Protein AF-A0A7V6A4P0-F1 (afdb_monomer_lite)

Foldseek 3Di:
DPVVVVVVVDPDPDPVPDPPDPDPVVVVLVVPPPVVNCCVVVPDPCQVPAACQLALAEEEEQEAFAQQLQLQVVSLSNHYAYEYEAAPQCGHVQQQPDDPHPHDDPPVDDDGDSDGGHPSCCVSHPNYHYDYADLQDPVRVVVVLVSLLSHQEYEDEDQPCPCVVSLNDPVSSCVSPQNYAYEYEAAAWDDPPPPTHDALQRLCVVLCVQVPDWDDVVVVIGRHRDDDSVLSNQNSVVVNVVVVVQVVVCVVPVGGDYHYYHSNVSSNVD

Organism: NCBI:txid60893

Radius of gyration: 22.43 Å; chains: 1; bounding box: 72×54×61 Å

pLDDT: mean 86.49, std 12.76, range [49.72, 98.75]

InterPro domains:
  IPR003673 CoA-transferase family III [PF02515] (54-268)
  IPR023606 CoA-transferase family III domain 1 superfamily [G3DSA:3.40.50.10540] (49-270)
  IPR023606 CoA-transferase family III domain 1 superfamily [SSF89796] (51-268)
  IPR050483 CoA-transferase III domain-containing protein [PTHR48207] (50-267)

Structure (mmCIF, N/CA/C/O backbone):
data_AF-A0A7V6A4P0-F1
#
_entry.id   AF-A0A7V6A4P0-F1
#
loop_
_atom_site.group_PDB
_atom_site.id
_atom_site.type_symbol
_atom_site.label_atom_id
_atom_site.label_alt_id
_atom_site.label_comp_id
_atom_site.label_asym_id
_atom_site.label_entity_id
_atom_site.label_seq_id
_atom_site.pdbx_PDB_ins_code
_atom_site.Cartn_x
_atom_site.Cartn_y
_atom_site.Cartn_z
_atom_site.occupancy
_atom_site.B_iso_or_equiv
_atom_site.auth_seq_id
_atom_site.auth_comp_id
_atom_site.auth_asym_id
_atom_site.auth_atom_id
_atom_site.pdbx_PDB_model_num
ATOM 1 N N . MET A 1 1 ? -45.163 19.958 -5.789 1.00 61.81 1 MET A N 1
ATOM 2 C CA . MET A 1 1 ? -44.298 18.894 -5.239 1.00 61.81 1 MET A CA 1
ATOM 3 C C . MET A 1 1 ? -44.069 19.262 -3.784 1.00 61.81 1 MET A C 1
ATOM 5 O O . MET A 1 1 ? -43.617 20.371 -3.540 1.00 61.81 1 MET A O 1
ATOM 9 N N . ASP A 1 2 ? -44.537 18.439 -2.848 1.00 81.19 2 ASP A N 1
ATOM 10 C CA . ASP A 1 2 ? -44.520 18.746 -1.411 1.00 81.19 2 ASP A CA 1
ATOM 11 C C . ASP A 1 2 ? -43.173 18.298 -0.821 1.00 81.19 2 ASP A C 1
ATOM 13 O O . ASP A 1 2 ? -43.009 17.162 -0.374 1.00 81.19 2 ASP A O 1
ATOM 17 N N . TRP A 1 3 ? -42.173 19.173 -0.954 1.00 70.69 3 TRP A N 1
ATOM 18 C CA . TRP A 1 3 ? -40.772 18.893 -0.630 1.00 70.69 3 TRP A CA 1
ATOM 19 C C . TRP A 1 3 ? -40.564 18.486 0.838 1.00 70.69 3 TRP A C 1
ATOM 21 O O . TRP A 1 3 ? -39.703 17.657 1.122 1.00 70.69 3 TRP A O 1
ATOM 31 N N . GLU A 1 4 ? -41.391 18.977 1.765 1.00 74.75 4 GLU A N 1
ATOM 32 C CA . GLU A 1 4 ? -41.325 18.612 3.189 1.00 74.75 4 GLU A CA 1
ATOM 33 C C . GLU A 1 4 ? -41.737 17.157 3.450 1.00 74.75 4 GLU A C 1
ATOM 35 O O . GLU A 1 4 ? -41.175 16.487 4.322 1.00 74.75 4 GLU A O 1
ATOM 40 N N . LYS A 1 5 ? -42.698 16.634 2.679 1.00 74.19 5 LYS A N 1
ATOM 41 C CA . LYS A 1 5 ? -43.104 15.222 2.756 1.00 74.19 5 LYS A CA 1
ATOM 42 C C . LYS A 1 5 ? -42.043 14.278 2.207 1.00 74.19 5 LYS A C 1
ATOM 44 O O . LYS A 1 5 ? -41.914 13.170 2.722 1.00 74.19 5 LYS A O 1
ATOM 49 N N . GLU A 1 6 ? -41.305 14.696 1.182 1.00 74.44 6 GLU A N 1
ATOM 50 C CA . GLU A 1 6 ? -40.197 13.910 0.630 1.00 74.44 6 GLU A CA 1
ATOM 51 C C . GLU A 1 6 ? -38.963 13.949 1.545 1.00 74.44 6 GLU A C 1
ATOM 53 O O . GLU A 1 6 ? -38.351 12.909 1.774 1.00 74.44 6 GLU A O 1
ATOM 58 N N . LEU A 1 7 ? -38.665 15.090 2.183 1.00 69.94 7 LEU A N 1
ATOM 59 C CA . LEU A 1 7 ? -37.586 15.211 3.177 1.00 69.94 7 LEU A CA 1
ATOM 60 C C . LEU A 1 7 ? -37.772 14.277 4.381 1.00 69.94 7 LEU A C 1
ATOM 62 O O . LEU A 1 7 ? -36.811 13.662 4.829 1.00 69.94 7 LEU A O 1
ATOM 66 N N . LYS A 1 8 ? -39.008 14.096 4.865 1.00 67.88 8 LYS A N 1
ATOM 67 C CA . LYS A 1 8 ? -39.314 13.163 5.971 1.00 67.88 8 LYS A CA 1
ATOM 68 C C . LYS A 1 8 ? -39.106 11.685 5.622 1.00 67.88 8 LYS A C 1
ATOM 70 O O . LYS A 1 8 ? -39.044 10.857 6.526 1.00 67.88 8 LYS A O 1
ATOM 75 N N . LYS A 1 9 ? -39.035 11.342 4.331 1.00 73.50 9 LYS A N 1
ATOM 76 C CA . LYS A 1 9 ? -38.732 9.981 3.854 1.00 73.50 9 LYS A CA 1
ATOM 77 C C . LYS A 1 9 ? -37.237 9.762 3.629 1.00 73.50 9 LYS A C 1
ATOM 79 O O . LYS A 1 9 ? -36.803 8.616 3.526 1.00 73.50 9 LYS A O 1
ATOM 84 N N . MET A 1 10 ? -36.457 10.836 3.509 1.00 71.50 10 MET A N 1
ATOM 85 C CA . MET A 1 10 ? -35.008 10.738 3.394 1.00 71.50 10 MET A CA 1
ATOM 86 C C . MET A 1 10 ? -34.429 10.332 4.748 1.00 71.50 10 MET A C 1
ATOM 88 O O . MET A 1 10 ? -34.900 10.777 5.793 1.00 71.50 10 MET A O 1
ATOM 92 N N . LYS A 1 11 ? -33.394 9.485 4.740 1.00 62.44 11 LYS A N 1
ATOM 93 C CA . LYS A 1 11 ? -32.579 9.256 5.938 1.00 62.44 11 LYS A CA 1
ATOM 94 C C . LYS A 1 11 ? -31.913 10.579 6.304 1.00 62.44 11 LYS A C 1
ATOM 96 O O . LYS A 1 11 ? -30.891 10.937 5.725 1.00 62.44 11 LYS A O 1
ATOM 101 N N . VAL A 1 12 ? -32.520 11.311 7.229 1.00 65.56 12 VAL A N 1
ATOM 102 C CA . VAL A 1 12 ? -31.880 12.448 7.881 1.00 65.56 12 VAL A CA 1
ATOM 103 C C . VAL A 1 12 ? -30.797 11.867 8.780 1.00 65.56 12 VAL A C 1
ATOM 105 O O . VAL A 1 12 ? -31.045 10.898 9.496 1.00 65.56 12 VAL A O 1
ATOM 108 N N . CYS A 1 13 ? -29.580 12.396 8.680 1.00 54.97 13 CYS A N 1
ATOM 109 C CA . CYS A 1 13 ? -28.512 11.988 9.576 1.00 54.97 13 CYS A CA 1
ATOM 110 C C . CYS A 1 13 ? -28.885 12.450 10.985 1.00 54.97 13 CYS A C 1
ATOM 112 O O . CYS A 1 13 ? -28.938 13.656 11.228 1.00 54.97 13 CYS A O 1
ATOM 114 N N . ASP A 1 14 ? -29.188 11.513 11.878 1.00 61.19 14 ASP A N 1
ATOM 115 C CA . ASP A 1 14 ? -29.445 11.851 13.269 1.00 61.19 14 ASP A CA 1
ATOM 116 C C . ASP A 1 14 ? -28.115 12.238 13.925 1.00 61.19 14 ASP A C 1
ATOM 118 O O . ASP A 1 14 ? -27.220 11.406 14.090 1.00 61.19 14 ASP A O 1
ATOM 122 N N . PHE A 1 15 ? -27.958 13.529 14.220 1.00 56.47 15 PHE A N 1
ATOM 123 C CA . PHE A 1 15 ? -26.744 14.072 14.822 1.00 56.47 15 PHE A CA 1
ATOM 124 C C . PHE A 1 15 ? -26.459 13.456 16.195 1.00 56.47 15 PHE A C 1
ATOM 126 O O . PHE A 1 15 ? -25.287 13.305 16.538 1.00 56.47 15 PHE A O 1
ATOM 133 N N . ASP A 1 16 ? -27.494 13.048 16.935 1.00 58.88 16 ASP A N 1
ATOM 134 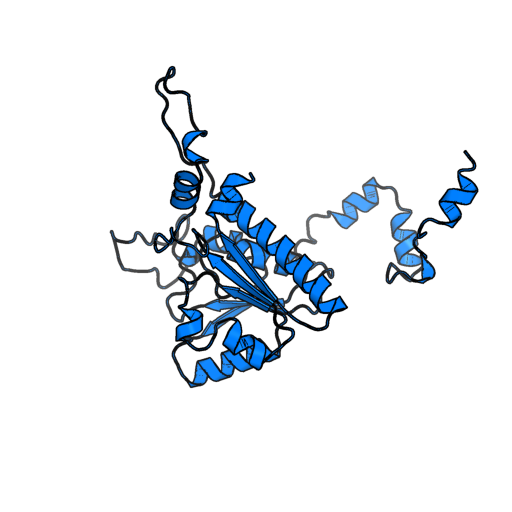C CA . ASP A 1 16 ? -27.352 12.464 18.271 1.00 58.88 16 ASP A CA 1
ATOM 135 C C . ASP A 1 16 ? -26.902 10.990 18.214 1.00 58.88 16 ASP A C 1
ATOM 137 O O . ASP A 1 16 ? -26.313 10.470 19.166 1.00 58.88 16 ASP A O 1
ATOM 141 N N . GLU A 1 17 ? -27.121 10.316 17.078 1.00 61.66 17 GLU A N 1
ATOM 142 C CA . GLU A 1 17 ? -26.665 8.940 16.831 1.00 61.66 17 GLU A CA 1
ATOM 143 C C . GLU A 1 17 ? -25.257 8.870 16.218 1.00 61.66 17 GLU A C 1
ATOM 145 O O . GLU A 1 17 ? -24.637 7.799 16.187 1.00 61.66 17 GLU A O 1
ATOM 150 N N . LEU A 1 18 ? -24.720 9.993 15.727 1.00 59.28 18 LEU A N 1
ATOM 151 C CA . LEU A 1 18 ? -23.381 10.031 15.154 1.00 59.28 18 LEU A CA 1
ATOM 152 C C . LEU A 1 18 ? -22.303 9.963 16.251 1.00 59.28 18 LEU A C 1
ATOM 154 O O . LEU A 1 18 ? -22.384 10.645 17.270 1.00 59.28 18 LEU A O 1
ATOM 158 N N . PRO A 1 19 ? -21.201 9.225 16.029 1.00 58.44 19 PRO A N 1
ATOM 159 C CA . PRO A 1 19 ? -20.045 9.240 16.926 1.00 58.44 19 PRO A CA 1
ATOM 160 C C . PRO A 1 19 ? -19.233 10.551 16.854 1.00 58.44 19 PRO A C 1
ATOM 162 O O . PRO A 1 19 ? -18.124 10.586 17.381 1.00 58.44 19 PRO A O 1
ATOM 165 N N . GLY A 1 20 ? -19.754 11.589 16.185 1.00 61.41 20 GLY A N 1
ATOM 166 C CA . GLY A 1 20 ? -19.110 12.888 15.983 1.00 61.41 20 GLY A CA 1
ATOM 167 C C . GLY A 1 20 ? -18.925 13.683 17.279 1.00 61.41 20 GLY A C 1
ATOM 168 O O . GLY A 1 20 ? -19.359 13.217 18.332 1.00 61.41 20 GLY A O 1
ATOM 169 N N . PRO A 1 21 ? -18.259 14.852 17.209 1.00 54.22 21 PRO A N 1
ATOM 170 C CA . PRO A 1 21 ? -17.785 15.588 18.376 1.00 54.22 21 PRO A CA 1
ATOM 171 C C . PRO A 1 21 ? -18.881 15.741 19.432 1.00 54.22 21 PRO A C 1
ATOM 173 O O . PRO A 1 21 ? -19.949 16.298 19.171 1.00 54.22 21 PRO A O 1
ATOM 176 N N . LYS A 1 22 ? -18.630 15.157 20.608 1.00 55.94 22 LYS A N 1
ATOM 177 C CA . LYS A 1 22 ? -19.626 14.985 21.679 1.00 55.94 22 LYS A CA 1
ATOM 178 C C . LYS A 1 22 ? -19.548 16.086 22.726 1.00 55.94 22 LYS A C 1
ATOM 180 O O . LYS A 1 22 ? -20.368 16.092 23.647 1.00 55.94 22 LYS A O 1
ATOM 185 N N . SER A 1 23 ? -18.579 16.998 22.622 1.00 57.78 23 SER A N 1
ATOM 186 C CA . SER A 1 23 ? -18.453 18.111 23.559 1.00 57.78 23 SER A CA 1
ATOM 187 C C . SER A 1 23 ? -18.889 19.440 22.944 1.00 57.78 23 SER A C 1
ATOM 189 O O . SER A 1 23 ? -18.726 19.714 21.754 1.00 57.78 23 SER A O 1
ATOM 191 N N . LYS A 1 24 ? -19.450 20.308 23.794 1.00 55.66 24 LYS A N 1
ATOM 192 C CA . LYS A 1 24 ? -19.721 21.703 23.429 1.00 55.66 24 LYS A CA 1
ATOM 193 C C . LYS A 1 24 ? -18.437 22.439 23.043 1.00 55.66 24 LYS A C 1
ATOM 195 O O . LYS A 1 24 ? -18.528 23.338 22.218 1.00 55.66 24 LYS A O 1
ATOM 200 N N . GLU A 1 25 ? -17.277 22.065 23.593 1.00 58.88 25 GLU A N 1
ATOM 201 C CA . GLU A 1 25 ? -15.995 22.673 23.219 1.00 58.88 25 GLU A CA 1
ATOM 202 C C . GLU A 1 25 ? -15.600 22.365 21.767 1.00 58.88 25 GLU A C 1
ATOM 204 O O . GLU A 1 25 ? -15.208 23.280 21.050 1.00 58.88 25 GLU A O 1
ATOM 209 N N . GLU A 1 26 ? -15.763 21.125 21.291 1.00 61.00 26 GLU A N 1
ATOM 210 C CA . GLU A 1 26 ? -15.447 20.755 19.898 1.00 61.00 26 GLU A CA 1
ATOM 211 C C . GLU A 1 26 ? -16.349 21.487 18.887 1.00 61.00 26 GLU A C 1
ATOM 213 O O . GLU A 1 26 ? -15.914 21.857 17.797 1.00 61.00 26 GLU A O 1
ATOM 218 N N . LEU A 1 27 ? -17.606 21.743 19.264 1.00 66.31 27 LEU A N 1
ATOM 219 C CA . LEU A 1 27 ? -18.546 22.531 18.463 1.00 66.31 27 LEU A CA 1
ATOM 220 C C . LEU A 1 27 ? -18.280 24.043 18.546 1.00 66.31 27 LEU A C 1
ATOM 222 O O . LEU A 1 27 ? -18.569 24.757 17.590 1.00 66.31 27 LEU A O 1
ATOM 226 N N . GLU A 1 28 ? -17.751 24.542 19.667 1.00 64.44 28 GLU A N 1
ATOM 227 C CA . GLU A 1 28 ? -17.307 25.936 19.836 1.00 64.44 28 GLU A CA 1
ATOM 228 C C . GLU A 1 28 ? -16.040 26.229 19.026 1.00 64.44 28 GLU A C 1
ATOM 230 O O . GLU A 1 28 ? -15.942 27.298 18.428 1.00 64.44 28 GLU A O 1
ATOM 235 N N . GLU A 1 29 ? -15.110 25.274 18.906 1.00 60.53 29 GLU A N 1
ATOM 236 C CA . GLU A 1 29 ? -13.955 25.426 18.011 1.00 60.53 29 GLU A CA 1
ATOM 237 C C . GLU A 1 29 ? -14.383 25.616 16.548 1.00 60.53 29 GLU A C 1
ATOM 239 O O . GLU A 1 29 ? -13.751 26.375 15.821 1.00 60.53 29 GLU A O 1
ATOM 244 N N . MET A 1 30 ? -15.503 25.030 16.115 1.00 64.88 30 MET A N 1
ATOM 245 C CA . MET A 1 30 ? -16.048 25.274 14.772 1.00 64.88 30 MET A CA 1
ATOM 246 C C . MET A 1 30 ? -16.746 26.636 14.609 1.00 64.88 30 MET A C 1
ATOM 248 O O . MET A 1 30 ? -17.142 26.983 13.496 1.00 64.88 30 MET A O 1
ATOM 252 N N . LYS A 1 31 ? -16.911 27.419 15.686 1.00 73.56 31 LYS A N 1
ATOM 253 C CA . LYS A 1 31 ? -17.482 28.779 15.637 1.00 73.56 31 LYS A CA 1
ATOM 254 C C . LYS A 1 31 ? -16.433 29.871 15.440 1.00 73.56 31 LYS A C 1
ATOM 256 O O . LYS A 1 31 ? -16.814 31.027 15.244 1.00 73.56 31 LYS A O 1
ATOM 261 N N . MET A 1 32 ? -15.141 29.542 15.510 1.00 81.69 32 MET A N 1
ATOM 262 C CA . MET A 1 32 ? -14.083 30.508 15.213 1.00 81.69 32 MET A CA 1
ATOM 263 C C . MET A 1 32 ? -14.128 30.927 13.732 1.00 81.69 32 MET A C 1
ATOM 265 O O . MET A 1 32 ? -14.625 30.164 12.898 1.00 81.69 32 MET A O 1
ATOM 269 N N . PRO A 1 33 ? -13.615 32.120 13.371 1.00 91.12 33 PRO A N 1
ATOM 270 C CA . PRO A 1 33 ? -13.501 32.519 11.973 1.00 91.12 33 PRO A CA 1
ATOM 271 C C . PRO A 1 33 ? -12.780 31.446 11.149 1.00 91.12 33 PRO A C 1
ATOM 273 O O . PRO A 1 33 ? -11.786 30.873 11.599 1.00 91.12 33 PRO A O 1
ATOM 276 N N . PHE A 1 34 ? -13.268 31.173 9.938 1.00 87.38 34 PHE A N 1
ATOM 277 C CA . PHE A 1 34 ? -12.757 30.087 9.093 1.00 87.38 34 PHE A CA 1
ATOM 278 C C . PHE A 1 34 ? -11.245 30.193 8.847 1.00 87.38 34 PHE A C 1
ATOM 280 O O . PHE A 1 34 ? -10.538 29.187 8.810 1.00 87.38 34 PHE A O 1
ATOM 287 N N . GLU A 1 35 ? -10.727 31.414 8.736 1.00 90.56 35 GLU A N 1
ATOM 288 C CA . GLU A 1 35 ? -9.305 31.687 8.564 1.00 90.56 35 GLU A CA 1
ATOM 289 C C . GLU A 1 35 ? -8.480 31.309 9.801 1.00 90.56 35 GLU A C 1
ATOM 291 O O . GLU A 1 35 ? -7.351 30.839 9.666 1.00 90.56 35 GLU A O 1
ATOM 296 N N . GLU A 1 36 ? -9.024 31.506 11.003 1.00 88.81 36 GLU A N 1
ATOM 297 C CA . GLU A 1 36 ? -8.381 31.116 12.262 1.00 88.81 36 GLU A CA 1
ATOM 298 C C . GLU A 1 36 ? -8.396 29.595 12.429 1.00 88.81 36 GLU A C 1
ATOM 300 O O . GLU A 1 36 ? -7.362 29.002 12.744 1.00 88.81 36 GLU A O 1
ATOM 305 N N . TYR A 1 37 ? -9.520 28.957 12.082 1.00 85.06 37 TYR A N 1
ATOM 306 C CA . TYR A 1 37 ? -9.622 27.501 12.014 1.00 85.06 37 TYR A CA 1
ATOM 307 C C . TYR A 1 37 ? -8.577 26.917 11.063 1.00 85.06 37 TYR A C 1
ATOM 309 O O . TYR A 1 37 ? -7.833 26.022 11.452 1.00 85.06 37 TYR A O 1
ATOM 317 N N . CYS A 1 38 ? -8.463 27.450 9.842 1.00 87.44 38 CYS A N 1
ATOM 318 C CA . CYS A 1 38 ? -7.486 26.969 8.866 1.00 87.44 38 CYS A CA 1
ATOM 319 C C . CYS A 1 38 ? -6.049 27.135 9.366 1.00 87.44 38 CYS A C 1
ATOM 321 O O . CYS A 1 38 ? -5.245 26.223 9.200 1.00 87.44 38 CYS A O 1
ATOM 323 N N . LYS A 1 39 ? -5.719 28.265 10.003 1.00 87.56 39 LYS A N 1
ATOM 324 C CA . LYS A 1 39 ? -4.382 28.471 10.576 1.00 87.56 39 LYS A CA 1
ATOM 325 C C . LYS A 1 39 ? -4.059 27.453 11.660 1.00 87.56 39 LYS A C 1
ATOM 327 O O . LYS A 1 39 ? -2.941 26.973 11.685 1.00 87.56 39 LYS A O 1
ATOM 332 N N . LYS A 1 40 ? -5.021 27.115 12.524 1.00 84.38 40 LYS A N 1
ATOM 333 C CA . LYS A 1 40 ? -4.837 26.115 13.587 1.00 84.38 40 LYS A CA 1
ATOM 334 C C . LYS A 1 40 ? -4.782 24.688 13.026 1.00 84.38 40 LYS A C 1
ATOM 336 O O . LYS A 1 40 ? -3.926 23.903 13.421 1.00 84.38 40 LYS A O 1
ATOM 341 N N . ALA A 1 41 ? -5.695 24.349 12.116 1.00 82.19 41 ALA A N 1
ATOM 342 C CA . ALA A 1 41 ? -5.845 23.006 11.557 1.00 82.19 41 ALA A CA 1
ATOM 343 C C . ALA A 1 41 ? -4.715 22.629 10.586 1.00 82.19 41 ALA A C 1
ATOM 345 O O . ALA A 1 41 ? -4.324 21.467 10.533 1.00 82.19 41 ALA A O 1
ATOM 346 N N . PHE A 1 42 ? -4.185 23.602 9.840 1.00 85.19 42 PHE A N 1
ATOM 347 C CA . PHE A 1 42 ? -3.102 23.422 8.868 1.00 85.19 42 PHE A CA 1
ATOM 348 C C . PHE A 1 42 ? -1.798 24.098 9.318 1.00 85.19 42 PHE A C 1
ATOM 350 O O . PHE A 1 42 ? -0.986 24.483 8.476 1.00 85.19 42 PHE A O 1
ATOM 357 N N . ASP A 1 43 ? -1.620 24.286 10.631 1.00 86.44 43 ASP A N 1
ATOM 358 C CA . ASP A 1 43 ? -0.428 24.930 11.180 1.00 86.44 43 ASP A CA 1
ATOM 359 C C . ASP A 1 43 ? 0.838 24.125 10.865 1.00 86.44 43 ASP A C 1
ATOM 361 O O . ASP A 1 43 ? 0.872 22.897 11.005 1.00 86.44 43 ASP A O 1
ATOM 365 N N . VAL A 1 44 ? 1.893 24.841 10.484 1.00 82.31 44 VAL A N 1
ATOM 366 C CA . VAL A 1 44 ? 3.217 24.265 10.241 1.00 82.31 44 VAL A CA 1
ATOM 367 C C . VAL A 1 44 ? 3.864 24.033 11.609 1.00 82.31 44 VAL A C 1
ATOM 369 O O . VAL A 1 44 ? 4.049 24.972 12.378 1.00 82.31 44 VAL A O 1
ATOM 372 N N . GLY A 1 45 ? 4.191 22.787 11.936 1.00 79.50 45 GLY A N 1
ATOM 373 C CA . GLY A 1 45 ? 4.616 22.337 13.269 1.00 79.50 45 GLY A CA 1
ATOM 374 C C . GLY A 1 45 ? 3.777 21.181 13.833 1.00 79.50 45 GLY A C 1
ATOM 375 O O . GLY A 1 45 ? 4.214 20.502 14.766 1.00 79.50 45 GLY A O 1
ATOM 376 N N . ASN A 1 46 ? 2.597 20.923 13.256 1.00 79.44 46 ASN A N 1
ATOM 377 C CA . ASN A 1 46 ? 1.722 19.805 13.627 1.00 79.44 46 ASN A CA 1
ATOM 378 C C . ASN A 1 46 ? 1.945 18.548 12.766 1.00 79.44 46 ASN A C 1
ATOM 380 O O . ASN A 1 46 ? 1.137 17.622 12.811 1.00 79.44 46 ASN A O 1
ATOM 384 N N . GLU A 1 47 ? 3.042 18.464 12.006 1.00 76.12 47 GLU A N 1
ATOM 385 C CA . GLU A 1 47 ? 3.312 17.358 11.070 1.00 76.12 47 GLU A CA 1
ATOM 386 C C . GLU A 1 47 ? 3.454 15.996 11.767 1.00 76.12 47 GLU A C 1
ATOM 388 O O . GLU A 1 47 ? 3.300 14.951 11.141 1.00 76.12 47 GLU A O 1
ATOM 393 N N . PHE A 1 48 ? 3.740 16.000 13.072 1.00 79.38 48 PHE A N 1
ATOM 394 C CA . PHE A 1 48 ? 3.856 14.791 13.889 1.00 79.38 48 PHE A CA 1
ATOM 395 C C . PHE A 1 48 ? 2.525 14.337 14.505 1.00 79.38 48 PHE A C 1
ATOM 397 O O . PHE A 1 48 ? 2.474 13.284 15.147 1.00 79.38 48 PHE A O 1
ATOM 404 N N . VAL A 1 49 ? 1.446 15.110 14.340 1.00 81.31 49 VAL A N 1
ATOM 405 C CA . VAL A 1 49 ? 0.112 14.714 14.797 1.00 81.31 49 VAL A CA 1
ATOM 406 C C . VAL A 1 49 ? -0.437 13.671 13.835 1.00 81.31 49 VAL A C 1
ATOM 408 O O . VAL A 1 49 ? -0.651 13.931 12.654 1.00 81.31 49 VAL A O 1
ATOM 411 N N . LYS A 1 50 ? -0.690 12.471 14.355 1.00 75.44 50 LYS A N 1
ATOM 412 C CA . LYS A 1 50 ? -1.251 11.382 13.563 1.00 75.44 50 LYS A CA 1
ATOM 413 C C . LYS A 1 50 ? -2.784 11.471 13.547 1.00 75.44 50 LYS A C 1
ATOM 415 O O . LYS A 1 50 ? -3.377 11.508 14.627 1.00 75.44 50 LYS A O 1
ATOM 420 N N . PRO A 1 51 ? -3.438 11.462 12.373 1.00 83.88 51 PRO A N 1
ATOM 421 C CA . PRO A 1 51 ? -4.888 11.355 12.281 1.00 83.88 51 PRO A CA 1
ATOM 422 C C . PRO A 1 51 ? -5.419 10.107 12.990 1.00 83.88 51 PRO A C 1
ATOM 424 O O . PRO A 1 51 ? -4.791 9.050 12.971 1.00 83.88 51 PRO A O 1
ATOM 427 N N . ASP A 1 52 ? -6.615 10.209 13.566 1.00 86.38 52 ASP A N 1
ATOM 428 C CA . ASP A 1 52 ? -7.255 9.099 14.283 1.00 86.38 52 ASP A CA 1
ATOM 429 C C . ASP A 1 52 ? -8.198 8.257 13.393 1.00 86.38 52 ASP A C 1
ATOM 431 O O . ASP A 1 52 ? -8.822 7.310 13.872 1.00 86.38 52 ASP A O 1
ATOM 435 N N . ALA A 1 53 ? -8.291 8.553 12.089 1.00 93.06 53 ALA A N 1
ATOM 436 C CA . ALA A 1 53 ? -9.267 7.942 11.176 1.00 93.06 53 ALA A CA 1
ATOM 437 C C . ALA A 1 53 ? -9.136 6.410 11.062 1.00 93.06 53 ALA A C 1
ATOM 439 O O . ALA A 1 53 ? -10.144 5.709 10.976 1.00 93.06 53 ALA A O 1
ATOM 440 N N . LEU A 1 54 ? -7.907 5.888 11.089 1.00 96.50 54 LEU A N 1
ATOM 441 C CA . LEU A 1 54 ? -7.598 4.454 11.129 1.00 96.50 54 LEU A CA 1
ATOM 442 C C . LEU A 1 54 ? -6.933 4.033 12.446 1.00 96.50 54 LEU A C 1
ATOM 444 O O . LEU A 1 54 ? -6.229 3.021 12.498 1.00 96.50 54 LEU A O 1
ATOM 448 N N . LYS A 1 55 ? -7.147 4.790 13.528 1.00 95.25 55 LYS A N 1
ATOM 449 C CA . LYS A 1 55 ? -6.654 4.412 14.856 1.00 95.25 55 LYS A CA 1
ATOM 450 C C . LYS A 1 55 ? -7.174 3.024 15.234 1.00 95.25 55 LYS A C 1
ATOM 452 O O . LYS A 1 55 ? -8.361 2.730 15.113 1.00 95.25 55 LYS A O 1
ATOM 457 N N . GLY A 1 56 ? -6.273 2.171 15.715 1.00 95.81 56 GLY A N 1
ATOM 458 C CA . GLY A 1 56 ? -6.589 0.791 16.089 1.00 95.81 56 GLY A CA 1
ATOM 459 C C . GLY A 1 56 ? -6.553 -0.209 14.932 1.00 95.81 56 GLY A C 1
ATOM 460 O O . GLY A 1 56 ? -6.698 -1.399 15.189 1.00 95.81 56 GLY A O 1
ATOM 461 N N . ILE A 1 57 ? -6.318 0.241 13.694 1.00 98.31 57 ILE A N 1
ATOM 462 C CA . ILE A 1 57 ? -5.976 -0.647 12.581 1.00 98.31 57 ILE A CA 1
ATOM 463 C C . ILE A 1 57 ? -4.475 -0.934 12.611 1.00 98.31 57 ILE A C 1
ATOM 465 O O . ILE A 1 57 ? -3.676 -0.001 12.654 1.00 98.31 57 ILE A O 1
ATOM 469 N N . ARG A 1 58 ? -4.088 -2.209 12.535 1.00 98.62 58 ARG A N 1
ATOM 470 C CA . ARG A 1 58 ? -2.709 -2.670 12.356 1.00 98.62 58 ARG A CA 1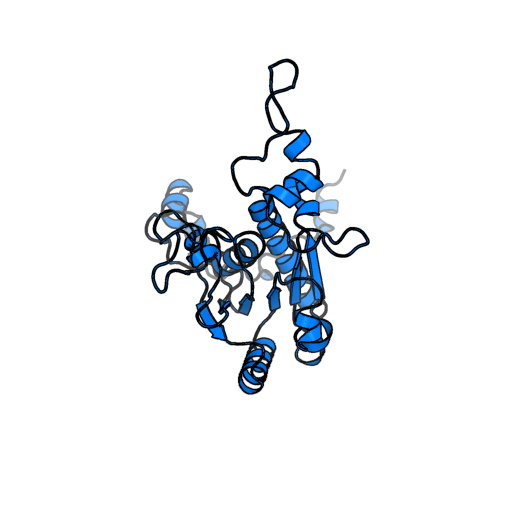
ATOM 471 C C . ARG A 1 58 ? -2.536 -3.353 11.008 1.00 98.62 58 ARG A C 1
ATOM 473 O O . ARG A 1 58 ? -3.212 -4.336 10.709 1.00 98.62 58 ARG A O 1
ATOM 480 N N . TRP A 1 59 ? -1.585 -2.885 10.212 1.00 98.75 59 TRP A N 1
ATOM 481 C CA . TRP A 1 5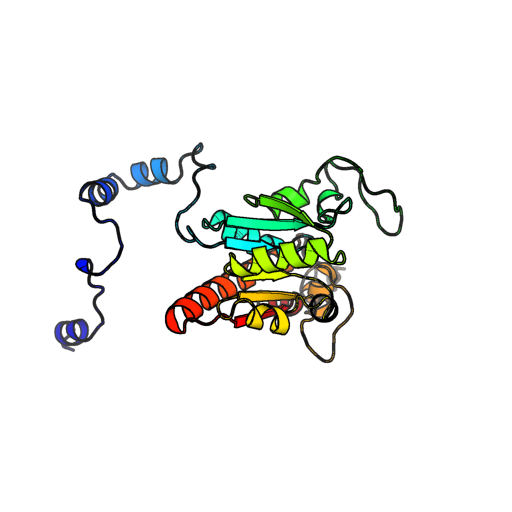9 ? -1.370 -3.363 8.850 1.00 98.75 59 TRP A CA 1
ATOM 482 C C . TRP A 1 59 ? 0.052 -3.879 8.651 1.00 98.75 59 TRP A C 1
ATOM 484 O O . TRP A 1 59 ? 1.018 -3.212 9.007 1.00 98.75 59 TRP A O 1
ATOM 494 N N . LEU A 1 60 ? 0.198 -5.070 8.076 1.00 98.56 60 LEU A N 1
ATOM 495 C CA . LEU A 1 60 ? 1.502 -5.622 7.722 1.00 98.56 60 LEU A CA 1
ATOM 496 C C . LEU A 1 60 ? 1.885 -5.204 6.300 1.00 98.56 60 LEU A C 1
ATOM 498 O O . LEU A 1 60 ? 1.047 -5.119 5.404 1.00 98.56 60 LEU A O 1
ATOM 502 N N . SER A 1 61 ? 3.173 -4.994 6.067 1.00 97.94 61 SER A N 1
ATOM 503 C CA . SER A 1 61 ? 3.706 -4.627 4.759 1.00 97.94 61 SER A CA 1
ATOM 504 C C . SER A 1 61 ? 4.924 -5.480 4.457 1.00 97.94 61 SER A C 1
ATOM 506 O O . SER A 1 61 ? 5.886 -5.494 5.210 1.00 97.94 61 SER A O 1
ATOM 508 N N . THR A 1 62 ? 4.892 -6.219 3.355 1.00 96.38 62 THR A N 1
ATOM 509 C CA . THR A 1 62 ? 6.071 -6.933 2.817 1.00 96.38 62 THR A CA 1
ATOM 510 C C . THR A 1 62 ? 6.439 -6.383 1.439 1.00 96.38 62 THR A C 1
ATOM 512 O O . THR A 1 62 ? 7.023 -7.052 0.589 1.00 96.38 62 THR A O 1
ATOM 515 N N . THR A 1 63 ? 6.016 -5.145 1.208 1.00 95.50 63 THR A N 1
ATOM 516 C CA . THR A 1 63 ? 6.072 -4.445 -0.067 1.00 95.50 63 THR A CA 1
ATOM 517 C C . THR A 1 63 ? 7.486 -3.963 -0.387 1.00 95.50 63 THR A C 1
ATOM 519 O O . THR A 1 63 ? 8.322 -3.835 0.506 1.00 95.50 63 THR A O 1
ATOM 522 N N . MET A 1 64 ? 7.748 -3.675 -1.661 1.00 92.12 64 MET A N 1
ATOM 523 C CA . MET A 1 64 ? 9.027 -3.162 -2.159 1.00 92.12 64 MET A CA 1
ATOM 524 C C . MET A 1 64 ? 8.798 -2.006 -3.143 1.00 92.12 64 MET A C 1
ATOM 526 O O . MET A 1 64 ? 7.753 -1.957 -3.798 1.00 92.12 64 MET A O 1
ATOM 530 N N . TYR A 1 65 ? 9.789 -1.127 -3.304 1.00 92.38 65 TYR A N 1
ATOM 531 C CA . TYR A 1 65 ? 9.781 -0.015 -4.267 1.00 92.38 65 TYR A CA 1
ATOM 532 C C . TYR A 1 65 ? 8.746 1.097 -3.978 1.00 92.38 65 TYR A C 1
ATOM 534 O O . TYR A 1 65 ? 8.869 1.756 -2.949 1.00 92.38 65 TYR A O 1
ATOM 542 N N . ILE A 1 66 ? 7.794 1.377 -4.885 1.00 93.56 66 ILE A N 1
ATOM 543 C CA . ILE A 1 66 ? 6.848 2.518 -4.786 1.00 93.56 66 ILE A CA 1
ATOM 544 C C . ILE A 1 66 ? 5.390 2.059 -4.829 1.00 93.56 66 ILE A C 1
ATOM 546 O O . ILE A 1 66 ? 4.627 2.379 -3.923 1.00 93.56 66 ILE A O 1
ATOM 550 N N . PHE A 1 67 ? 5.030 1.270 -5.846 1.00 94.00 67 PHE A N 1
ATOM 551 C CA . PHE A 1 67 ? 3.671 0.794 -6.137 1.00 94.00 67 PHE A CA 1
ATOM 552 C C . PHE A 1 67 ? 2.831 0.431 -4.899 1.00 94.00 67 PHE A C 1
ATOM 554 O O . PHE A 1 67 ? 1.920 1.160 -4.511 1.00 94.00 67 PHE A O 1
ATOM 561 N N . THR A 1 68 ? 3.100 -0.718 -4.282 1.00 95.56 68 THR A N 1
ATOM 562 C CA . THR A 1 68 ? 2.350 -1.156 -3.103 1.00 95.56 68 THR A CA 1
ATOM 563 C C . THR A 1 68 ? 2.783 -0.472 -1.803 1.00 95.56 68 THR A C 1
ATOM 565 O O . THR A 1 68 ? 1.894 -0.271 -0.973 1.00 95.56 68 THR A O 1
ATOM 568 N N . PRO A 1 69 ? 4.064 -0.088 -1.581 1.00 96.44 69 PRO A N 1
ATOM 569 C CA . PRO A 1 69 ? 4.440 0.698 -0.401 1.00 96.44 69 PRO A CA 1
ATOM 570 C C . PRO A 1 69 ? 3.607 1.967 -0.210 1.00 96.44 69 PRO A C 1
ATOM 572 O O . PRO A 1 69 ? 3.099 2.193 0.886 1.00 96.44 69 PRO A O 1
ATOM 575 N N . HIS A 1 70 ? 3.329 2.712 -1.289 1.00 96.06 70 HIS A N 1
ATOM 576 C CA . HIS A 1 70 ? 2.506 3.919 -1.205 1.00 96.06 70 HIS A CA 1
ATOM 577 C C . HIS A 1 70 ? 1.125 3.645 -0.594 1.00 96.06 70 HIS A C 1
ATOM 579 O O . HIS A 1 70 ? 0.636 4.430 0.215 1.00 96.06 70 HIS A O 1
ATOM 585 N N . SER A 1 71 ? 0.517 2.494 -0.908 1.00 97.69 71 SER A N 1
ATOM 586 C CA . SER A 1 71 ? -0.777 2.133 -0.324 1.00 97.69 71 SER A CA 1
ATOM 587 C C . SER A 1 71 ? -0.731 1.981 1.197 1.00 97.69 71 SER A C 1
ATOM 589 O O . SER A 1 71 ? -1.702 2.333 1.861 1.00 97.69 71 SER A O 1
ATOM 591 N N . VAL A 1 72 ? 0.388 1.486 1.740 1.00 98.19 72 VAL A N 1
ATOM 592 C CA . VAL A 1 72 ? 0.602 1.280 3.178 1.00 98.19 72 VAL A CA 1
ATOM 593 C C . VAL A 1 72 ? 0.954 2.596 3.859 1.00 98.19 72 VAL A C 1
ATOM 595 O O . VAL A 1 72 ? 0.380 2.897 4.902 1.00 98.19 72 VAL A O 1
ATOM 598 N N . THR A 1 73 ? 1.815 3.412 3.245 1.00 96.19 73 THR A N 1
ATOM 599 C CA . THR A 1 73 ? 2.100 4.769 3.735 1.00 96.19 73 THR A CA 1
ATOM 600 C C . THR A 1 73 ? 0.815 5.584 3.863 1.00 96.19 73 THR A C 1
ATOM 602 O O . THR A 1 73 ? 0.585 6.168 4.915 1.00 96.19 73 THR A O 1
ATOM 605 N N . ASN A 1 74 ? -0.095 5.521 2.884 1.00 96.94 74 ASN A N 1
ATOM 606 C CA . ASN A 1 74 ? -1.396 6.190 2.992 1.00 96.94 74 ASN A CA 1
ATOM 607 C C . ASN A 1 74 ? -2.200 5.709 4.216 1.00 96.94 74 ASN A C 1
ATOM 609 O O . ASN A 1 74 ? -2.846 6.506 4.887 1.00 96.94 74 ASN A O 1
ATOM 613 N N . LEU A 1 75 ? -2.177 4.409 4.544 1.00 97.81 75 LEU A N 1
ATOM 614 C CA . LEU A 1 75 ? -2.842 3.906 5.756 1.00 97.81 75 LEU A CA 1
ATOM 615 C C . LEU A 1 75 ? -2.163 4.424 7.028 1.00 97.81 75 LEU A C 1
ATOM 617 O O . LEU A 1 75 ? -2.851 4.769 7.991 1.00 97.81 75 LEU A O 1
ATOM 621 N N . ALA A 1 76 ? -0.830 4.472 7.036 1.00 96.31 76 ALA A N 1
ATOM 622 C CA . ALA A 1 76 ? -0.048 4.988 8.151 1.00 96.31 76 ALA A CA 1
ATOM 623 C C . ALA A 1 76 ? -0.344 6.473 8.396 1.00 96.31 76 ALA A C 1
ATOM 625 O O . ALA A 1 76 ? -0.619 6.861 9.532 1.00 96.31 76 ALA A O 1
ATOM 626 N N . GLU A 1 77 ? -0.377 7.276 7.333 1.00 93.94 77 GLU A N 1
ATOM 627 C CA . GLU A 1 77 ? -0.762 8.691 7.356 1.00 93.94 77 GLU A CA 1
ATOM 628 C C . GLU A 1 77 ? -2.208 8.893 7.816 1.00 93.94 77 GLU A C 1
ATOM 630 O O . GLU A 1 77 ? -2.506 9.882 8.470 1.00 93.94 77 GLU A O 1
ATOM 635 N N . LEU A 1 78 ? -3.101 7.934 7.564 1.00 95.38 78 LEU A N 1
ATOM 636 C CA . LEU A 1 78 ? -4.482 7.961 8.051 1.00 95.38 78 LEU A CA 1
ATOM 637 C C . LEU A 1 78 ? -4.654 7.447 9.494 1.00 95.38 78 LEU A C 1
ATOM 639 O O . LEU A 1 78 ? -5.782 7.416 9.990 1.00 95.38 78 LEU A O 1
ATOM 643 N N . GLY A 1 79 ? -3.584 7.031 10.179 1.00 95.44 79 GLY A N 1
ATOM 644 C CA . GLY A 1 79 ? -3.641 6.621 11.589 1.00 95.44 79 GLY A CA 1
ATOM 645 C C . GLY A 1 79 ? -3.273 5.170 11.884 1.00 95.44 79 GLY A C 1
ATOM 646 O O . GLY A 1 79 ? -2.984 4.844 13.040 1.00 95.44 79 GLY A O 1
ATOM 647 N N . ALA A 1 80 ? -3.200 4.300 10.876 1.00 97.81 80 ALA A N 1
ATOM 648 C CA . ALA A 1 80 ? -2.974 2.871 11.085 1.00 97.81 80 ALA A CA 1
ATOM 649 C C . ALA A 1 80 ? -1.554 2.569 11.596 1.00 97.81 80 ALA A C 1
ATOM 651 O O . ALA A 1 80 ? -0.573 3.200 11.197 1.00 97.81 80 ALA A O 1
ATOM 652 N N . GLU A 1 81 ? -1.415 1.585 12.477 1.00 97.88 81 GLU A N 1
ATOM 653 C CA . GLU A 1 81 ? -0.128 1.018 12.882 1.00 97.88 81 GLU A CA 1
ATOM 654 C C . GLU A 1 81 ? 0.401 0.116 11.759 1.00 97.88 81 GLU A C 1
ATOM 656 O O . GLU A 1 81 ? 0.042 -1.057 11.658 1.00 97.88 81 GLU A O 1
ATOM 661 N N . CYS A 1 82 ? 1.236 0.669 10.883 1.00 98.25 82 CYS A N 1
ATOM 662 C CA . CYS A 1 82 ? 1.803 -0.073 9.762 1.00 98.25 82 CYS A CA 1
ATOM 663 C C . CYS A 1 82 ? 3.174 -0.644 10.130 1.00 98.25 82 CYS A C 1
ATOM 665 O O . CYS A 1 82 ? 4.041 0.088 10.602 1.00 98.25 82 CYS A O 1
ATOM 667 N N . ILE A 1 83 ? 3.368 -1.947 9.922 1.00 98.38 83 ILE A N 1
ATOM 668 C CA . ILE A 1 83 ? 4.605 -2.669 10.232 1.00 98.38 83 ILE A CA 1
ATOM 669 C C . ILE A 1 83 ? 5.164 -3.253 8.936 1.00 98.38 83 ILE A C 1
ATOM 671 O O . ILE A 1 83 ? 4.650 -4.251 8.416 1.00 98.38 83 ILE A O 1
ATOM 675 N N . LYS A 1 84 ? 6.242 -2.654 8.431 1.00 97.69 84 LYS A N 1
ATOM 676 C CA . LYS A 1 84 ? 7.007 -3.174 7.304 1.00 97.69 84 LYS A CA 1
ATOM 677 C C . LYS A 1 84 ? 7.966 -4.259 7.770 1.00 97.69 84 LYS A C 1
ATOM 679 O O . LYS A 1 84 ? 8.792 -4.061 8.661 1.00 97.69 84 LYS A O 1
ATOM 684 N N . ILE A 1 85 ? 7.851 -5.415 7.138 1.00 96.62 85 ILE A N 1
ATOM 685 C CA . ILE A 1 85 ? 8.690 -6.580 7.350 1.00 96.62 85 ILE A CA 1
ATOM 686 C C . ILE A 1 85 ? 9.655 -6.673 6.171 1.00 96.62 85 ILE A C 1
ATOM 688 O O . ILE A 1 85 ? 9.259 -6.868 5.019 1.00 96.62 85 ILE A O 1
ATOM 692 N N . GLU A 1 86 ? 10.939 -6.526 6.461 1.00 94.00 86 GLU A N 1
ATOM 693 C CA . GLU A 1 86 ? 11.991 -6.511 5.453 1.00 94.00 86 GLU A CA 1
ATOM 694 C C . GLU A 1 86 ? 12.896 -7.741 5.562 1.00 94.00 86 GLU A C 1
ATOM 696 O O . GLU A 1 86 ? 13.164 -8.259 6.651 1.00 94.00 86 GLU A O 1
ATOM 701 N N . MET A 1 87 ? 13.409 -8.207 4.422 1.00 90.38 87 MET A N 1
ATOM 702 C CA . MET A 1 87 ? 14.388 -9.291 4.418 1.00 90.38 87 MET A CA 1
ATOM 703 C C . MET A 1 87 ? 15.684 -8.841 5.108 1.00 90.38 87 MET A C 1
ATOM 705 O O . MET A 1 87 ? 16.193 -7.759 4.789 1.00 90.38 87 MET A O 1
ATOM 709 N N . PRO A 1 88 ? 16.274 -9.662 5.999 1.00 88.31 88 PRO A N 1
ATOM 710 C CA . PRO A 1 88 ? 17.535 -9.330 6.649 1.00 88.31 88 PRO A CA 1
ATOM 711 C C . PRO A 1 88 ? 18.630 -8.989 5.636 1.00 88.31 88 PRO A C 1
ATOM 713 O O . PRO A 1 88 ? 18.772 -9.663 4.614 1.00 88.31 88 PRO A O 1
ATOM 716 N N . ARG A 1 89 ? 19.432 -7.961 5.945 1.00 80.44 89 ARG A N 1
ATOM 717 C CA . ARG A 1 89 ? 20.533 -7.409 5.121 1.00 80.44 89 ARG A CA 1
ATOM 718 C C . ARG A 1 89 ? 20.099 -6.744 3.811 1.00 80.44 89 ARG A C 1
ATOM 720 O O . ARG A 1 89 ? 20.682 -5.738 3.439 1.00 80.44 89 ARG A O 1
ATOM 727 N N . MET A 1 90 ? 19.106 -7.300 3.122 1.00 79.88 90 MET A N 1
ATOM 728 C CA . MET A 1 90 ? 18.588 -6.785 1.856 1.00 79.88 90 MET A CA 1
ATOM 729 C C . MET A 1 90 ? 17.770 -5.508 2.050 1.00 79.88 90 MET A C 1
ATOM 731 O O . MET A 1 90 ? 18.029 -4.522 1.365 1.00 79.88 90 MET A O 1
ATOM 735 N N . GLY A 1 91 ? 16.818 -5.514 2.987 1.00 87.81 91 GLY A N 1
ATOM 736 C CA . GLY A 1 91 ? 15.846 -4.429 3.096 1.00 87.81 91 GLY A CA 1
ATOM 737 C C . GLY A 1 91 ? 14.908 -4.346 1.883 1.00 87.81 91 GLY A C 1
ATOM 738 O O . GLY A 1 91 ? 14.912 -5.214 1.006 1.00 87.81 91 GLY A O 1
ATOM 739 N N . ASP A 1 92 ? 14.126 -3.272 1.816 1.00 89.69 92 ASP A N 1
ATOM 740 C CA . ASP A 1 92 ? 13.521 -2.802 0.570 1.00 89.69 92 ASP A CA 1
ATOM 741 C C . ASP A 1 92 ? 14.621 -2.339 -0.410 1.00 89.69 92 ASP A C 1
ATOM 743 O O . ASP A 1 92 ? 15.457 -1.509 -0.032 1.00 89.69 92 ASP A O 1
ATOM 747 N N . PRO A 1 93 ? 14.631 -2.808 -1.674 1.00 86.94 93 PRO A N 1
ATOM 748 C CA . PRO A 1 93 ? 15.588 -2.354 -2.681 1.00 86.94 93 PRO A CA 1
ATOM 749 C C . PRO A 1 93 ? 15.653 -0.831 -2.865 1.00 86.94 93 PRO A C 1
ATOM 751 O O . PRO A 1 93 ? 16.707 -0.309 -3.230 1.00 86.94 93 PRO A O 1
ATOM 754 N N . MET A 1 94 ? 14.565 -0.106 -2.582 1.00 87.06 94 MET A N 1
ATOM 755 C CA . MET A 1 94 ? 14.523 1.357 -2.661 1.00 87.06 94 MET A CA 1
ATOM 756 C C . MET A 1 94 ? 15.466 2.043 -1.653 1.00 87.06 94 MET A C 1
ATOM 758 O O . MET A 1 94 ? 15.872 3.188 -1.847 1.00 87.06 94 MET A O 1
ATOM 762 N N . ARG A 1 95 ? 15.902 1.345 -0.594 1.00 86.38 95 ARG A N 1
ATOM 763 C CA . ARG A 1 95 ? 16.936 1.861 0.322 1.00 86.38 95 ARG A CA 1
ATOM 764 C C . ARG A 1 95 ? 18.278 2.089 -0.380 1.00 86.38 95 ARG A C 1
ATOM 766 O O . ARG A 1 95 ? 19.064 2.913 0.084 1.00 86.38 95 ARG A O 1
ATOM 773 N N . HIS A 1 96 ? 18.521 1.410 -1.500 1.00 81.69 96 HIS A N 1
ATOM 774 C CA . HIS A 1 96 ? 19.799 1.386 -2.221 1.00 81.69 96 HIS A CA 1
ATOM 775 C C . HIS A 1 96 ? 19.800 2.229 -3.506 1.00 81.69 96 HIS A C 1
ATOM 777 O O . HIS A 1 96 ? 20.688 2.087 -4.345 1.00 81.69 96 HIS A O 1
ATOM 783 N N . THR A 1 97 ? 18.795 3.086 -3.706 1.00 78.00 97 THR A N 1
ATOM 784 C CA . THR A 1 97 ? 18.683 3.936 -4.904 1.00 78.00 97 THR A CA 1
ATOM 785 C C . THR A 1 97 ? 19.179 5.360 -4.651 1.00 78.00 97 THR A C 1
ATOM 787 O O . THR A 1 97 ? 18.989 5.905 -3.565 1.00 78.00 97 THR A O 1
ATOM 790 N N . SER A 1 98 ? 19.762 5.994 -5.669 1.00 66.19 98 SER A N 1
ATOM 791 C CA . SER A 1 98 ? 20.161 7.408 -5.650 1.00 66.19 98 SER A CA 1
ATOM 792 C C . SER A 1 98 ? 18.955 8.355 -5.857 1.00 66.19 98 SER A C 1
ATOM 794 O O . SER A 1 98 ? 17.912 7.908 -6.340 1.00 66.19 98 SER A O 1
ATOM 796 N N . PRO A 1 99 ? 19.062 9.663 -5.525 1.00 63.81 99 PRO A N 1
ATOM 797 C CA . PRO A 1 99 ? 20.209 10.352 -4.924 1.00 63.81 99 PRO A CA 1
ATOM 798 C C . PRO A 1 99 ? 20.376 10.048 -3.420 1.00 63.81 99 PRO A C 1
ATOM 800 O O . PRO A 1 99 ? 19.420 9.683 -2.740 1.00 63.81 99 PRO A O 1
ATOM 803 N N . PHE A 1 100 ? 21.605 10.228 -2.917 1.00 64.25 100 PHE A N 1
ATOM 804 C CA . PHE A 1 100 ? 22.000 10.142 -1.493 1.00 64.25 100 PHE A CA 1
ATOM 805 C C . PHE A 1 100 ? 22.139 8.742 -0.864 1.00 64.25 100 PHE A C 1
ATOM 807 O O . PHE A 1 100 ? 22.174 8.611 0.357 1.00 64.25 100 PHE A O 1
ATOM 814 N N . ASN A 1 101 ? 22.329 7.711 -1.686 1.00 67.81 101 ASN A N 1
ATOM 815 C CA . ASN A 1 101 ? 23.009 6.475 -1.294 1.00 67.81 101 ASN A CA 1
ATOM 816 C C . ASN A 1 101 ? 23.921 6.009 -2.448 1.00 67.81 101 ASN A C 1
ATOM 818 O O . ASN A 1 101 ? 23.768 6.491 -3.577 1.00 67.81 101 ASN A O 1
ATOM 822 N N . GLU A 1 102 ? 24.867 5.104 -2.187 1.00 63.72 102 GLU A N 1
ATOM 823 C CA . GLU A 1 102 ? 25.608 4.416 -3.251 1.00 63.72 102 GLU A CA 1
ATOM 824 C C . GLU A 1 102 ? 24.597 3.718 -4.181 1.00 63.72 102 GLU A C 1
ATOM 826 O O . GLU A 1 102 ? 23.744 2.953 -3.737 1.00 63.72 102 GLU A O 1
ATOM 831 N N . ALA A 1 103 ? 24.621 4.041 -5.476 1.00 60.66 103 ALA A N 1
ATOM 832 C CA . ALA A 1 103 ? 23.603 3.555 -6.399 1.00 60.66 103 ALA A CA 1
ATOM 833 C C . ALA A 1 103 ? 23.767 2.048 -6.642 1.00 60.66 103 ALA A C 1
ATOM 835 O O . ALA A 1 103 ? 24.758 1.609 -7.228 1.00 60.66 103 ALA A O 1
ATOM 836 N N . TYR A 1 104 ? 22.762 1.259 -6.262 1.00 65.38 104 TYR A N 1
ATOM 837 C CA . TYR A 1 104 ? 22.649 -0.125 -6.708 1.00 65.38 104 TYR A CA 1
ATOM 838 C C . TYR A 1 104 ? 22.198 -0.169 -8.174 1.00 65.38 104 TYR A C 1
ATOM 840 O O . TYR A 1 104 ? 21.047 0.123 -8.499 1.00 65.38 104 TYR A O 1
ATOM 848 N N . LEU A 1 105 ? 23.115 -0.537 -9.070 1.00 60.53 105 LEU A N 1
ATOM 849 C CA . LEU A 1 105 ? 22.876 -0.635 -10.510 1.00 60.53 105 LEU A CA 1
ATOM 850 C C . LEU A 1 105 ? 22.913 -2.099 -10.956 1.00 60.53 105 LEU A C 1
ATOM 852 O O . LEU A 1 105 ? 23.904 -2.549 -11.517 1.00 60.53 105 LEU A O 1
ATOM 856 N N . TYR A 1 106 ? 21.845 -2.864 -10.737 1.00 49.72 106 TYR A N 1
ATOM 857 C CA . TYR A 1 106 ? 21.754 -4.222 -11.288 1.00 49.72 106 TYR A CA 1
ATOM 858 C C . TYR A 1 106 ? 21.441 -4.193 -12.797 1.00 49.72 106 TYR A C 1
ATOM 860 O O . TYR A 1 106 ? 20.536 -3.459 -13.197 1.00 49.72 106 TYR A O 1
ATOM 868 N N . PRO A 1 107 ? 22.117 -4.993 -13.649 1.00 55.47 107 PRO A N 1
ATOM 869 C CA . PRO A 1 107 ? 23.157 -5.987 -13.343 1.00 55.47 107 PRO A CA 1
ATOM 870 C C . PRO A 1 107 ? 24.605 -5.465 -13.459 1.00 55.47 107 PRO A C 1
ATOM 872 O O . PRO A 1 107 ? 25.534 -6.266 -13.481 1.00 55.47 107 PRO A O 1
ATOM 875 N N . LEU A 1 108 ? 24.819 -4.151 -13.567 1.00 60.50 108 LEU A N 1
ATOM 876 C CA . LEU A 1 108 ? 26.145 -3.539 -13.739 1.00 60.50 108 LEU A CA 1
ATOM 877 C C . LEU A 1 108 ? 27.058 -3.698 -12.507 1.00 60.50 108 LEU A C 1
ATOM 879 O O . LEU A 1 108 ? 28.271 -3.806 -12.668 1.00 60.50 108 LEU A O 1
ATOM 883 N N . HIS A 1 109 ? 26.501 -3.731 -11.292 1.00 60.53 109 HIS A N 1
ATOM 884 C CA . HIS A 1 109 ? 27.239 -3.978 -10.051 1.00 60.53 109 HIS A CA 1
ATOM 885 C C . HIS A 1 109 ? 26.361 -4.679 -9.001 1.00 60.53 109 HIS A C 1
ATOM 887 O O . HIS A 1 109 ? 25.183 -4.353 -8.863 1.00 60.53 109 HIS A O 1
ATOM 893 N N . ASP A 1 110 ? 26.929 -5.631 -8.247 1.00 58.16 110 ASP A N 1
ATOM 894 C CA . ASP A 1 110 ? 26.205 -6.411 -7.220 1.00 58.16 110 ASP A CA 1
ATOM 895 C C . ASP A 1 110 ? 26.571 -6.021 -5.774 1.00 58.16 110 ASP A C 1
ATOM 897 O O . ASP A 1 110 ? 26.048 -6.603 -4.823 1.00 58.16 110 ASP A O 1
ATOM 901 N N . THR A 1 111 ? 27.429 -5.013 -5.552 1.00 59.44 111 THR A N 1
ATOM 902 C CA . THR A 1 111 ? 27.630 -4.519 -4.179 1.00 59.44 111 THR A CA 1
ATOM 903 C C . THR A 1 111 ? 26.478 -3.604 -3.793 1.00 59.44 111 THR A C 1
ATOM 905 O O . THR A 1 111 ? 26.347 -2.486 -4.292 1.00 59.44 111 THR A O 1
ATOM 908 N N . ARG A 1 112 ? 25.628 -4.092 -2.894 1.00 66.81 112 ARG A N 1
ATOM 909 C CA . ARG A 1 112 ? 24.591 -3.278 -2.259 1.00 66.81 112 ARG A CA 1
ATOM 910 C C . ARG A 1 112 ? 25.225 -2.455 -1.133 1.00 66.81 112 ARG A C 1
ATOM 912 O O . ARG A 1 112 ? 26.033 -3.019 -0.389 1.00 66.81 112 ARG A O 1
ATOM 919 N N . PRO A 1 113 ? 24.868 -1.170 -0.990 1.00 64.69 113 PRO A N 1
ATOM 920 C CA . PRO A 1 113 ? 25.318 -0.351 0.128 1.00 64.69 113 PRO A CA 1
ATOM 921 C C . PRO A 1 113 ? 24.975 -1.031 1.456 1.00 64.69 113 PRO A C 1
ATOM 923 O O . PRO A 1 113 ? 23.843 -1.460 1.681 1.00 64.69 113 PRO A O 1
ATOM 926 N N . MET A 1 114 ? 25.958 -1.146 2.349 1.00 66.75 114 MET A N 1
ATOM 927 C CA . MET A 1 114 ? 25.759 -1.740 3.680 1.00 66.75 114 MET A CA 1
ATOM 928 C C . MET A 1 114 ? 25.171 -0.745 4.692 1.00 66.75 114 MET A C 1
ATOM 930 O O . MET A 1 114 ? 24.787 -1.134 5.795 1.00 66.75 114 MET A O 1
ATOM 934 N N . SER A 1 115 ? 25.120 0.537 4.332 1.00 70.19 115 SER A N 1
ATOM 935 C CA . SER A 1 115 ? 24.560 1.633 5.119 1.00 70.19 115 SER A CA 1
ATOM 936 C C . SER A 1 115 ? 23.906 2.664 4.192 1.00 70.19 115 SER A C 1
ATOM 938 O O . SER A 1 115 ? 24.049 2.597 2.973 1.00 70.19 115 SER A O 1
ATOM 940 N N . GLY A 1 116 ? 23.162 3.607 4.773 1.00 72.88 116 GLY A N 1
ATOM 941 C CA . GLY A 1 116 ? 22.436 4.634 4.025 1.00 72.88 116 GLY A CA 1
ATOM 942 C C . GLY A 1 116 ? 21.004 4.231 3.665 1.00 72.88 116 GLY A C 1
ATOM 943 O O . GLY A 1 116 ? 20.596 3.075 3.768 1.00 72.88 116 GLY A O 1
ATOM 944 N N . THR A 1 117 ? 20.190 5.220 3.309 1.00 79.69 117 THR A N 1
ATOM 945 C CA . THR A 1 117 ? 18.816 5.024 2.833 1.00 79.69 117 THR A CA 1
ATOM 946 C C . THR A 1 117 ? 18.540 6.068 1.762 1.00 79.69 117 THR A C 1
ATOM 948 O O . THR A 1 117 ? 18.624 7.264 2.027 1.00 79.69 117 THR A O 1
ATOM 951 N N . GLY A 1 118 ? 18.247 5.608 0.547 1.00 80.94 118 GLY A N 1
ATOM 952 C CA . GLY A 1 118 ? 17.911 6.465 -0.584 1.00 80.94 118 GLY A CA 1
ATOM 953 C C . GLY A 1 118 ? 16.630 7.264 -0.350 1.00 80.94 118 GLY A C 1
ATOM 954 O O . GLY A 1 118 ? 15.685 6.764 0.262 1.00 80.94 118 GLY A O 1
ATOM 955 N N . LEU A 1 119 ? 16.556 8.490 -0.879 1.00 82.50 119 LEU A N 1
ATOM 956 C CA . LEU A 1 119 ? 15.377 9.356 -0.697 1.00 82.50 119 LEU A CA 1
ATOM 957 C C . LEU A 1 119 ? 14.082 8.774 -1.282 1.00 82.50 119 LEU A C 1
ATOM 959 O O . LEU A 1 119 ? 12.992 9.052 -0.778 1.00 82.50 119 LEU A O 1
ATOM 963 N N . GLY A 1 120 ? 14.183 7.940 -2.322 1.00 81.12 120 GLY A N 1
ATOM 964 C CA . GLY A 1 120 ? 13.020 7.239 -2.871 1.00 81.12 120 GLY A CA 1
ATOM 965 C C . GLY A 1 120 ? 12.312 6.384 -1.816 1.00 81.12 120 GLY A C 1
ATOM 966 O O . GLY A 1 120 ? 11.087 6.292 -1.810 1.00 81.12 120 GLY A O 1
ATOM 967 N N . PHE A 1 121 ? 13.068 5.826 -0.865 1.00 88.06 121 PHE A N 1
ATOM 968 C CA . PHE A 1 121 ? 12.517 4.982 0.188 1.00 88.06 121 PHE A CA 1
ATOM 969 C C . PHE A 1 121 ? 11.692 5.797 1.177 1.00 88.06 121 PHE A C 1
ATOM 971 O O . PHE A 1 121 ? 10.570 5.410 1.499 1.00 88.06 121 PHE A O 1
ATOM 978 N N . THR A 1 122 ? 12.225 6.939 1.623 1.00 83.75 122 THR A N 1
ATOM 979 C CA . THR A 1 122 ? 11.553 7.805 2.601 1.00 83.75 122 THR A CA 1
ATOM 980 C C . THR A 1 122 ? 10.226 8.340 2.076 1.00 83.75 122 THR A C 1
ATOM 982 O O . THR A 1 122 ? 9.289 8.509 2.846 1.00 83.75 122 THR A O 1
ATOM 985 N N . ASN A 1 123 ? 10.112 8.552 0.763 1.00 84.62 123 ASN A N 1
ATOM 986 C CA . ASN A 1 123 ? 8.884 9.060 0.162 1.00 84.62 123 ASN A CA 1
ATOM 987 C C . ASN A 1 123 ? 7.759 8.011 0.099 1.00 84.62 123 ASN A C 1
ATOM 989 O O . ASN A 1 123 ? 6.599 8.365 0.260 1.00 84.62 123 ASN A O 1
ATOM 993 N N . ALA A 1 124 ? 8.089 6.734 -0.104 1.00 87.94 124 ALA A N 1
ATOM 994 C CA . ALA A 1 124 ? 7.099 5.667 -0.278 1.00 87.94 124 ALA A CA 1
ATOM 995 C C . ALA A 1 124 ? 6.851 4.807 0.977 1.00 87.94 124 ALA A C 1
ATOM 997 O O . ALA A 1 124 ? 6.094 3.845 0.886 1.00 87.94 124 ALA A O 1
ATOM 998 N N . ASN A 1 125 ? 7.523 5.097 2.101 1.00 92.00 125 ASN A N 1
ATOM 999 C CA . ASN A 1 125 ? 7.454 4.301 3.339 1.00 92.00 125 ASN A CA 1
ATOM 1000 C C . ASN A 1 125 ? 7.416 5.180 4.612 1.00 92.00 125 ASN A C 1
ATOM 1002 O O . ASN A 1 125 ? 7.992 4.853 5.654 1.00 92.00 125 ASN A O 1
ATOM 1006 N N . SER A 1 126 ? 6.815 6.364 4.539 1.00 90.19 126 SER A N 1
ATOM 1007 C CA . SER A 1 126 ? 6.734 7.249 5.709 1.00 90.19 126 SER A CA 1
ATOM 1008 C C . SER A 1 126 ? 5.768 6.702 6.770 1.00 90.19 126 SER A C 1
ATOM 1010 O O . SER A 1 126 ? 4.800 6.018 6.455 1.00 90.19 126 SER A O 1
ATOM 1012 N N . ASN A 1 127 ? 6.022 7.021 8.044 1.00 91.62 127 ASN A N 1
ATOM 1013 C CA . ASN A 1 127 ? 5.156 6.685 9.189 1.00 91.62 127 ASN A CA 1
ATOM 1014 C C . ASN A 1 127 ? 4.959 5.180 9.491 1.00 91.62 127 ASN A C 1
ATOM 1016 O O . ASN A 1 127 ? 4.057 4.812 10.247 1.00 91.62 127 ASN A O 1
ATOM 1020 N N . GLU A 1 128 ? 5.819 4.310 8.956 1.00 94.75 128 GLU A N 1
ATOM 1021 C CA . GLU A 1 128 ? 5.813 2.864 9.221 1.00 94.75 128 GLU A CA 1
ATOM 1022 C C . GLU A 1 128 ? 6.804 2.465 10.333 1.00 94.75 128 GLU A C 1
ATOM 1024 O O . GLU A 1 128 ? 7.854 3.083 10.524 1.00 94.75 128 GLU A O 1
ATOM 1029 N N . TYR A 1 129 ? 6.493 1.384 11.050 1.00 96.62 129 TYR A N 1
ATOM 1030 C CA . TYR A 1 129 ? 7.442 0.650 11.886 1.00 96.62 129 TYR A CA 1
ATOM 1031 C C . TYR A 1 129 ? 8.176 -0.390 11.047 1.00 96.62 129 TYR A C 1
ATOM 1033 O O . TYR A 1 129 ? 7.594 -0.986 10.145 1.00 96.62 129 TYR A O 1
ATOM 1041 N N . TYR A 1 130 ? 9.433 -0.670 11.381 1.00 95.19 130 TYR A N 1
ATOM 1042 C CA . TYR A 1 130 ? 10.277 -1.569 10.598 1.00 95.19 130 TYR A CA 1
ATOM 1043 C C . TYR A 1 130 ? 10.788 -2.723 11.443 1.00 95.19 130 TYR A C 1
ATOM 1045 O O . TYR A 1 130 ? 11.376 -2.516 12.506 1.00 95.19 130 TYR A O 1
ATOM 1053 N N . ILE A 1 131 ? 10.606 -3.940 10.939 1.00 95.75 131 ILE A N 1
ATOM 1054 C CA . ILE A 1 131 ? 11.212 -5.149 11.494 1.00 95.75 131 ILE A CA 1
ATOM 1055 C C . ILE A 1 131 ? 11.902 -5.936 10.384 1.00 95.75 131 ILE A C 1
ATOM 1057 O O . ILE A 1 131 ? 11.516 -5.868 9.219 1.00 95.75 131 ILE A O 1
ATOM 1061 N N . THR A 1 132 ? 12.910 -6.722 10.750 1.00 94.12 132 THR A N 1
ATOM 1062 C CA . THR A 1 132 ? 13.546 -7.661 9.821 1.00 94.12 132 THR A CA 1
ATOM 1063 C C . THR A 1 132 ? 13.158 -9.089 10.164 1.00 94.12 132 THR A C 1
ATOM 1065 O O . THR A 1 132 ? 13.163 -9.480 11.332 1.00 94.12 132 THR A O 1
ATOM 1068 N N . LEU A 1 133 ? 12.789 -9.868 9.148 1.00 93.88 133 LEU A N 1
ATOM 1069 C CA . LEU A 1 133 ? 12.344 -11.249 9.321 1.00 93.88 133 LEU A CA 1
ATOM 1070 C C . LEU A 1 133 ? 12.616 -12.044 8.043 1.00 93.88 133 LEU A C 1
ATOM 1072 O O . LEU A 1 133 ? 12.220 -11.637 6.956 1.00 93.88 133 LEU A O 1
ATOM 1076 N N . ASP A 1 134 ? 13.285 -13.191 8.172 1.00 91.94 134 ASP A N 1
ATOM 1077 C CA . ASP A 1 134 ? 13.448 -14.132 7.061 1.00 91.94 134 ASP A CA 1
ATOM 1078 C C . ASP A 1 134 ? 12.290 -15.134 7.051 1.00 91.94 134 ASP A C 1
ATOM 1080 O O . ASP A 1 134 ? 12.221 -16.036 7.887 1.00 91.94 134 ASP A O 1
ATOM 1084 N N . TYR A 1 135 ? 11.381 -14.993 6.088 1.00 86.19 135 TYR A N 1
ATOM 1085 C CA . TYR A 1 135 ? 10.165 -15.805 5.979 1.00 86.19 135 TYR A CA 1
ATOM 1086 C C . TYR A 1 135 ? 10.426 -17.295 5.741 1.00 86.19 135 TYR A C 1
ATOM 1088 O O . TYR A 1 135 ? 9.496 -18.097 5.837 1.00 86.19 135 TYR A O 1
ATOM 1096 N N . HIS A 1 136 ? 11.658 -17.689 5.416 1.00 85.88 136 HIS A N 1
ATOM 1097 C CA . HIS A 1 136 ? 12.010 -19.083 5.164 1.00 85.88 136 HIS A CA 1
ATOM 1098 C C . HIS A 1 136 ? 12.340 -19.847 6.447 1.00 85.88 136 HIS A C 1
ATOM 1100 O O . HIS A 1 136 ? 12.170 -21.068 6.488 1.00 85.88 136 HIS A O 1
ATOM 1106 N N . VAL A 1 137 ? 12.774 -19.148 7.498 1.00 92.50 137 VAL A N 1
ATOM 1107 C CA . VAL A 1 137 ? 13.200 -19.769 8.755 1.00 92.50 137 VAL A CA 1
ATOM 1108 C C . VAL A 1 137 ? 11.968 -20.234 9.550 1.00 92.50 137 VAL A C 1
ATOM 1110 O O . VAL A 1 137 ? 11.069 -19.428 9.800 1.00 92.50 137 VAL A O 1
ATOM 1113 N N . PRO A 1 138 ? 11.883 -21.507 9.986 1.00 91.50 138 PRO A N 1
ATOM 1114 C CA . PRO A 1 138 ? 10.711 -22.029 10.698 1.00 91.50 138 PRO A CA 1
ATOM 1115 C C . PRO A 1 138 ? 10.307 -21.218 11.940 1.00 91.50 138 PRO A C 1
ATOM 1117 O O . PRO A 1 138 ? 9.119 -21.000 12.180 1.00 91.50 138 PRO A O 1
ATOM 1120 N N . GLU A 1 139 ? 11.279 -20.737 12.716 1.00 92.62 139 GLU A N 1
ATOM 1121 C CA . GLU A 1 139 ? 11.077 -19.858 13.876 1.00 92.62 139 GLU A CA 1
ATOM 1122 C C . GLU A 1 139 ? 10.416 -18.542 13.462 1.00 92.62 139 GLU A C 1
ATOM 1124 O O . GLU A 1 139 ? 9.432 -18.112 14.065 1.00 92.62 139 GLU A O 1
ATOM 1129 N N . ALA A 1 140 ? 10.928 -17.931 12.396 1.00 93.00 140 ALA A N 1
ATOM 1130 C CA . ALA A 1 140 ? 10.433 -16.676 11.856 1.00 93.00 140 ALA A CA 1
ATOM 1131 C C . ALA A 1 140 ? 9.026 -16.823 11.264 1.00 93.00 140 ALA A C 1
ATOM 1133 O O . ALA A 1 140 ? 8.190 -15.943 11.458 1.00 93.00 140 ALA A O 1
ATOM 1134 N N . LYS A 1 141 ? 8.706 -17.968 10.642 1.00 92.75 141 LYS A N 1
ATOM 1135 C CA . LYS A 1 141 ? 7.334 -18.276 10.202 1.00 92.75 141 LYS A CA 1
ATOM 1136 C C . LYS A 1 141 ? 6.344 -18.255 11.364 1.00 92.75 141 LYS A C 1
ATOM 1138 O O . LYS A 1 141 ? 5.265 -17.684 11.231 1.00 92.75 141 LYS A O 1
ATOM 1143 N N . ARG A 1 142 ? 6.710 -18.826 12.520 1.00 93.50 142 ARG A N 1
ATOM 1144 C CA . ARG A 1 142 ? 5.853 -18.790 13.721 1.00 93.50 142 ARG A CA 1
ATOM 1145 C C . ARG A 1 142 ? 5.611 -17.357 14.198 1.00 93.50 142 ARG A C 1
ATOM 1147 O O . ARG A 1 142 ? 4.478 -17.015 14.525 1.00 93.50 142 ARG A O 1
ATOM 1154 N N . LEU A 1 143 ? 6.652 -16.522 14.209 1.00 95.44 143 LEU A N 1
ATOM 1155 C CA . LEU A 1 143 ? 6.529 -15.102 14.556 1.00 95.44 143 LEU A CA 1
ATOM 1156 C C . LEU A 1 143 ? 5.631 -14.351 13.567 1.00 95.44 143 LEU A C 1
ATOM 1158 O O . LEU A 1 143 ? 4.737 -13.622 13.987 1.00 95.44 143 LEU A O 1
ATOM 1162 N N . TYR A 1 144 ? 5.807 -14.592 12.269 1.00 96.19 144 TYR A N 1
ATOM 1163 C CA . TYR A 1 144 ? 4.970 -14.017 11.222 1.00 96.19 144 TYR A CA 1
ATOM 1164 C C . TYR A 1 144 ? 3.489 -14.383 11.402 1.00 96.19 144 TYR A C 1
ATOM 1166 O O . TYR A 1 144 ? 2.630 -13.505 11.379 1.00 96.19 144 TYR A O 1
ATOM 1174 N N . TYR A 1 145 ? 3.168 -15.647 11.686 1.00 96.69 145 TYR A N 1
ATOM 1175 C CA . TYR A 1 145 ? 1.783 -16.042 11.963 1.00 96.69 145 TYR A CA 1
ATOM 1176 C C . TYR A 1 145 ? 1.218 -15.400 13.233 1.00 96.69 145 TYR A C 1
ATOM 1178 O O . TYR A 1 145 ? 0.026 -15.105 13.289 1.00 96.69 145 TYR A O 1
ATOM 1186 N N . ASN A 1 146 ? 2.046 -15.150 14.250 1.00 96.44 146 ASN A N 1
ATOM 1187 C CA . ASN A 1 146 ? 1.606 -14.402 15.425 1.00 96.44 146 ASN A CA 1
ATOM 1188 C C . ASN A 1 146 ? 1.292 -12.942 15.083 1.00 96.44 146 ASN A C 1
ATOM 1190 O O . ASN A 1 146 ? 0.294 -12.426 15.580 1.00 96.44 146 ASN A O 1
ATOM 1194 N N . LEU A 1 147 ? 2.072 -12.309 14.200 1.00 97.00 147 LEU A N 1
ATOM 1195 C CA . LEU A 1 147 ? 1.754 -10.979 13.672 1.00 97.00 147 LEU A CA 1
ATOM 1196 C C . LEU A 1 147 ? 0.426 -10.990 12.901 1.00 97.00 147 LEU A C 1
ATOM 1198 O O . LEU A 1 147 ? -0.425 -10.145 13.142 1.00 97.00 147 LEU A O 1
ATOM 1202 N N . VAL A 1 148 ? 0.189 -11.989 12.046 1.00 97.88 148 VAL A N 1
ATOM 1203 C CA . VAL A 1 148 ? -1.078 -12.128 11.297 1.00 97.88 148 VAL A CA 1
ATOM 1204 C C . VAL A 1 148 ? -2.299 -12.222 12.225 1.00 97.88 148 VAL A C 1
ATOM 1206 O O . VAL A 1 148 ? -3.340 -11.630 11.938 1.00 97.88 148 VAL A O 1
ATOM 1209 N N . LYS A 1 149 ? -2.185 -12.916 13.366 1.00 97.88 149 LYS A N 1
ATOM 1210 C CA . LYS A 1 149 ? -3.277 -13.021 14.357 1.00 97.88 149 LYS A CA 1
ATOM 1211 C C . LYS A 1 149 ? -3.654 -11.686 14.999 1.00 97.88 149 LYS A C 1
ATOM 1213 O O . LYS A 1 149 ? -4.783 -11.539 15.451 1.00 97.88 149 LYS A O 1
ATOM 1218 N N . MET A 1 150 ? -2.711 -10.751 15.084 1.00 97.25 150 MET A N 1
ATOM 1219 C CA . MET A 1 150 ? -2.888 -9.465 15.766 1.00 97.25 150 MET A CA 1
ATOM 1220 C C . MET A 1 150 ? -3.007 -8.276 14.810 1.00 97.25 150 MET A C 1
ATOM 1222 O O . MET A 1 150 ? -2.992 -7.139 15.278 1.00 97.25 150 MET A O 1
ATOM 1226 N N . SER A 1 151 ? -3.087 -8.537 13.505 1.00 98.50 151 SER A N 1
ATOM 1227 C CA . SER A 1 151 ? -3.156 -7.524 12.456 1.00 98.50 151 SER A CA 1
ATOM 1228 C C . SER A 1 151 ? -4.452 -7.639 11.659 1.00 98.50 151 SER A C 1
ATOM 1230 O O . SER A 1 151 ? -5.057 -8.707 11.545 1.00 98.50 151 SER A O 1
ATOM 1232 N N . ASP A 1 152 ? -4.869 -6.520 11.083 1.00 98.69 152 ASP A N 1
ATOM 1233 C CA . ASP A 1 152 ? -6.077 -6.389 10.275 1.00 98.69 152 ASP A CA 1
ATOM 1234 C C . ASP A 1 152 ? -5.877 -6.836 8.828 1.00 98.69 152 ASP A C 1
ATOM 1236 O O . ASP A 1 152 ? -6.830 -7.284 8.183 1.00 98.69 152 ASP A O 1
ATOM 1240 N N . GLY A 1 153 ? -4.650 -6.737 8.325 1.00 98.56 153 GLY A N 1
ATOM 1241 C CA . GLY A 1 153 ? -4.326 -7.146 6.971 1.00 98.56 153 GLY A CA 1
ATOM 1242 C C . GLY A 1 153 ? -2.847 -7.070 6.625 1.00 98.56 153 GLY A C 1
ATOM 1243 O O . GLY A 1 153 ? -2.000 -6.781 7.474 1.00 98.56 153 GLY A O 1
ATOM 1244 N N . LEU A 1 154 ? -2.557 -7.369 5.362 1.00 98.50 154 LEU A N 1
ATOM 1245 C CA . LEU A 1 154 ? -1.227 -7.379 4.765 1.00 98.50 154 LEU A CA 1
ATOM 1246 C C . LEU A 1 154 ? -1.283 -6.841 3.338 1.00 98.50 154 LEU A C 1
ATOM 1248 O O . LEU A 1 154 ? -2.153 -7.249 2.571 1.00 98.50 154 LEU A O 1
ATOM 1252 N N . THR A 1 155 ? -0.282 -6.046 2.962 1.00 98.56 155 THR A N 1
ATOM 1253 C CA . THR A 1 155 ? 0.058 -5.796 1.556 1.00 98.56 155 THR A CA 1
ATOM 1254 C C . THR A 1 155 ? 1.367 -6.487 1.184 1.00 98.56 155 THR A C 1
ATOM 1256 O O . THR A 1 155 ? 2.391 -6.323 1.856 1.00 98.56 155 THR A O 1
ATOM 1259 N N . GLU A 1 156 ? 1.347 -7.250 0.094 1.00 95.75 156 GLU A N 1
ATOM 1260 C CA . GLU A 1 156 ? 2.517 -7.910 -0.485 1.00 95.75 156 GLU A CA 1
ATOM 1261 C C . GLU A 1 156 ? 2.569 -7.718 -2.009 1.00 95.75 156 GLU A C 1
ATOM 1263 O O . GLU A 1 156 ? 1.546 -7.479 -2.655 1.00 95.75 156 GLU A O 1
ATOM 1268 N N . CYS A 1 157 ? 3.774 -7.748 -2.580 1.00 93.50 157 CYS A N 1
ATOM 1269 C CA . CYS A 1 157 ? 4.001 -7.520 -4.011 1.00 93.50 157 CYS A CA 1
ATOM 1270 C C . CYS A 1 157 ? 5.018 -8.489 -4.627 1.00 93.50 157 CYS A C 1
ATOM 1272 O O . CYS A 1 157 ? 5.764 -8.148 -5.553 1.00 93.50 157 CYS A O 1
ATOM 1274 N N . TYR A 1 158 ? 5.116 -9.700 -4.081 1.00 91.81 158 TYR A N 1
ATOM 1275 C CA . TYR A 1 158 ? 6.010 -10.718 -4.615 1.00 91.81 158 TYR A CA 1
ATOM 1276 C C . TYR A 1 158 ? 5.458 -11.282 -5.922 1.00 91.81 158 TYR A C 1
ATOM 1278 O O . TYR A 1 158 ? 4.285 -11.143 -6.269 1.00 91.81 158 TYR A O 1
ATOM 1286 N N . ARG A 1 159 ? 6.316 -11.978 -6.676 1.00 89.06 159 ARG A N 1
ATOM 1287 C CA . ARG A 1 159 ? 5.858 -12.721 -7.857 1.00 89.06 159 ARG A CA 1
ATOM 1288 C C . ARG A 1 159 ? 4.750 -13.689 -7.458 1.00 89.06 159 ARG A C 1
ATOM 1290 O O . ARG A 1 159 ? 4.831 -14.314 -6.397 1.00 89.06 159 ARG A O 1
ATOM 1297 N N . HIS A 1 160 ? 3.780 -13.870 -8.345 1.00 86.19 160 HIS A N 1
ATOM 1298 C CA . HIS A 1 160 ? 2.629 -14.724 -8.089 1.00 86.19 160 HIS A CA 1
ATOM 1299 C C . HIS A 1 160 ? 3.003 -16.102 -7.508 1.00 86.19 160 HIS A C 1
ATOM 1301 O O . HIS A 1 160 ? 3.965 -16.764 -7.927 1.00 86.19 160 HIS A O 1
ATOM 1307 N N . GLY A 1 161 ? 2.235 -16.517 -6.501 1.00 87.69 161 GLY A N 1
ATOM 1308 C CA . GLY A 1 161 ? 2.360 -17.804 -5.833 1.00 87.69 161 GLY A CA 1
ATOM 1309 C C . GLY A 1 161 ? 3.589 -17.928 -4.933 1.00 87.69 161 GLY A C 1
ATOM 1310 O O . GLY A 1 161 ? 3.826 -19.003 -4.388 1.00 87.69 161 GLY A O 1
ATOM 1311 N N . THR A 1 162 ? 4.401 -16.877 -4.774 1.00 91.56 162 THR A N 1
ATOM 1312 C CA . THR A 1 162 ? 5.567 -16.921 -3.877 1.00 91.56 162 THR A CA 1
ATOM 1313 C C . THR A 1 162 ? 5.133 -17.134 -2.433 1.00 91.56 162 THR A C 1
ATOM 1315 O O . THR A 1 162 ? 5.584 -18.090 -1.807 1.00 91.56 162 THR A O 1
ATOM 1318 N N . PHE A 1 163 ? 4.186 -16.331 -1.944 1.00 93.75 163 PHE A N 1
ATOM 1319 C CA . PHE A 1 163 ? 3.662 -16.472 -0.586 1.00 93.75 163 PHE A CA 1
ATOM 1320 C C . PHE A 1 163 ? 2.871 -17.776 -0.403 1.00 93.75 163 PHE A C 1
ATOM 1322 O O . PHE A 1 163 ? 3.032 -18.436 0.622 1.00 93.75 163 PHE A O 1
ATOM 1329 N N . ASP A 1 164 ? 2.118 -18.233 -1.412 1.00 92.56 164 ASP A N 1
ATOM 1330 C CA . ASP A 1 164 ? 1.463 -19.554 -1.380 1.00 92.56 164 ASP A CA 1
ATOM 1331 C C . ASP A 1 164 ? 2.476 -20.699 -1.196 1.00 92.56 164 ASP A C 1
ATOM 1333 O O . ASP A 1 164 ? 2.276 -21.593 -0.371 1.00 92.56 164 ASP A O 1
ATOM 1337 N N . ARG A 1 165 ? 3.605 -20.677 -1.925 1.00 92.75 165 ARG A N 1
ATOM 1338 C CA . ARG A 1 165 ? 4.675 -21.685 -1.773 1.00 92.75 165 ARG A CA 1
ATOM 1339 C C . ARG A 1 165 ? 5.305 -21.652 -0.382 1.00 92.75 165 ARG A C 1
ATOM 1341 O O . ARG A 1 165 ? 5.797 -22.675 0.090 1.00 92.75 165 ARG A O 1
ATOM 1348 N N . TRP A 1 166 ? 5.285 -20.501 0.282 1.00 93.25 166 TRP A N 1
ATOM 1349 C CA . TRP A 1 166 ? 5.800 -20.342 1.640 1.00 93.25 166 TRP A CA 1
ATOM 1350 C C . TRP A 1 166 ? 4.783 -20.646 2.739 1.00 93.25 166 TRP A C 1
ATOM 1352 O O . TRP A 1 166 ? 5.191 -20.675 3.906 1.00 93.25 166 TRP A O 1
ATOM 1362 N N . LYS A 1 167 ? 3.528 -20.953 2.375 1.00 93.69 167 LYS A N 1
ATOM 1363 C CA . LYS A 1 167 ? 2.384 -21.124 3.288 1.00 93.69 167 LYS A CA 1
ATOM 1364 C C . LYS A 1 167 ? 1.998 -19.836 4.012 1.00 93.69 167 LYS A C 1
ATOM 1366 O O . LYS A 1 167 ? 1.735 -19.824 5.211 1.00 93.69 167 LYS A O 1
ATOM 1371 N N . GLN A 1 168 ? 2.070 -18.728 3.289 1.00 94.38 168 GLN A N 1
ATOM 1372 C CA . GLN A 1 168 ? 1.801 -17.371 3.766 1.00 94.38 168 GLN A CA 1
ATOM 1373 C C . GLN A 1 168 ? 0.860 -16.625 2.807 1.00 94.38 168 GLN A C 1
ATOM 1375 O O . GLN A 1 168 ? 0.691 -15.414 2.914 1.00 94.38 168 GLN A O 1
ATOM 1380 N N . GLY A 1 169 ? 0.273 -17.335 1.838 1.00 95.31 169 GLY A N 1
ATOM 1381 C CA . GLY A 1 169 ? -0.694 -16.770 0.904 1.00 95.31 169 GLY A CA 1
ATOM 1382 C C . GLY A 1 169 ? -2.057 -16.580 1.561 1.00 95.31 169 GLY A C 1
ATOM 1383 O O . GLY A 1 169 ? -2.322 -17.112 2.639 1.00 95.31 169 GLY A O 1
ATOM 1384 N N . TYR A 1 170 ? -2.952 -15.864 0.882 1.00 96.56 170 TYR A N 1
ATOM 1385 C CA . TYR A 1 170 ? -4.296 -15.561 1.384 1.00 96.56 170 TYR A CA 1
ATOM 1386 C C . TYR A 1 170 ? -5.022 -16.775 1.984 1.00 96.56 170 TYR A C 1
ATOM 1388 O O . TYR A 1 170 ? -5.556 -16.686 3.087 1.00 96.56 170 TYR A O 1
ATOM 1396 N N . ARG A 1 171 ? -4.991 -17.919 1.286 1.00 95.62 171 ARG A N 1
ATOM 1397 C CA . ARG A 1 171 ? -5.679 -19.151 1.705 1.00 95.62 171 ARG A CA 1
ATOM 1398 C C . ARG A 1 171 ? -5.135 -19.717 3.015 1.00 95.62 171 ARG A C 1
ATOM 1400 O O . ARG A 1 171 ? -5.920 -20.168 3.833 1.00 95.62 171 ARG A O 1
ATOM 1407 N N . ASP A 1 172 ? -3.823 -19.655 3.232 1.00 96.44 172 ASP A N 1
ATOM 1408 C CA . ASP A 1 172 ? -3.221 -20.109 4.488 1.00 96.44 172 ASP A CA 1
ATOM 1409 C C . ASP A 1 172 ? -3.509 -19.105 5.624 1.00 96.44 172 ASP A C 1
ATOM 1411 O O . ASP A 1 172 ? -3.773 -19.488 6.761 1.00 96.44 172 ASP A O 1
ATOM 1415 N N . LEU A 1 173 ? -3.488 -17.797 5.332 1.00 96.88 173 LEU A N 1
ATOM 1416 C CA . LEU A 1 173 ? -3.678 -16.763 6.356 1.00 96.88 173 LEU A CA 1
ATOM 1417 C C . LEU A 1 173 ? -5.130 -16.623 6.818 1.00 96.88 173 LEU A C 1
ATOM 1419 O O . LEU A 1 173 ? -5.362 -16.329 7.992 1.00 96.88 173 LEU A O 1
ATOM 1423 N N . MET A 1 174 ? -6.108 -16.865 5.942 1.00 96.50 174 MET A N 1
ATOM 1424 C CA . MET A 1 174 ? -7.524 -16.815 6.321 1.00 96.50 174 MET A CA 1
ATOM 1425 C C . MET A 1 174 ? -7.920 -17.933 7.297 1.00 96.50 174 MET A C 1
ATOM 1427 O O . MET A 1 174 ? -8.840 -17.741 8.088 1.00 96.50 174 MET A O 1
ATOM 1431 N N . GLU A 1 175 ? -7.215 -19.071 7.290 1.00 96.88 175 GLU A N 1
ATOM 1432 C CA . GLU A 1 175 ? -7.401 -20.134 8.290 1.00 96.88 175 GLU A CA 1
ATOM 1433 C C . GLU A 1 175 ? -6.945 -19.682 9.686 1.00 96.88 175 GLU A C 1
ATOM 1435 O O . GLU A 1 175 ? -7.505 -20.099 10.699 1.00 96.88 175 GLU A O 1
ATOM 1440 N N . ILE A 1 176 ? -5.944 -18.798 9.747 1.00 97.25 176 ILE A N 1
ATOM 1441 C CA . ILE A 1 176 ? -5.394 -18.248 10.992 1.00 97.25 176 ILE A CA 1
ATOM 1442 C C . ILE A 1 176 ? -6.257 -17.090 11.501 1.00 97.25 176 ILE A C 1
ATOM 1444 O O . ILE A 1 176 ? -6.500 -16.973 12.703 1.00 97.25 176 ILE A O 1
ATOM 1448 N N . ASN A 1 177 ? -6.686 -16.213 10.595 1.00 98.12 177 ASN A N 1
ATOM 1449 C CA . ASN A 1 177 ? -7.478 -15.033 10.903 1.00 98.12 177 ASN A CA 1
ATOM 1450 C C . ASN A 1 177 ? -8.534 -14.804 9.799 1.00 98.12 177 ASN A C 1
ATOM 1452 O O . ASN A 1 177 ? -8.244 -14.161 8.789 1.00 98.12 177 ASN A O 1
ATOM 1456 N N . PRO A 1 178 ? -9.788 -15.258 9.986 1.00 97.88 178 PRO A N 1
ATOM 1457 C CA . PRO A 1 178 ? -10.857 -15.085 8.994 1.00 97.88 178 PRO A CA 1
ATOM 1458 C C . PRO A 1 178 ? -11.245 -13.623 8.720 1.00 97.88 178 PRO A C 1
ATOM 1460 O O . PRO A 1 178 ? -11.939 -13.337 7.745 1.00 97.88 178 PRO A O 1
ATOM 1463 N N . ARG A 1 179 ? -10.817 -12.687 9.579 1.00 98.06 179 ARG A N 1
ATOM 1464 C CA . ARG A 1 179 ? -11.025 -11.235 9.437 1.00 98.06 179 ARG A CA 1
ATOM 1465 C C . ARG A 1 179 ? -9.926 -10.550 8.622 1.00 98.06 179 ARG A C 1
ATOM 1467 O O . ARG A 1 179 ? -10.021 -9.345 8.390 1.00 98.06 179 ARG A O 1
ATOM 1474 N N . PHE A 1 180 ? -8.888 -11.287 8.232 1.00 98.44 180 PHE A N 1
ATOM 1475 C CA . PHE A 1 180 ? -7.682 -10.741 7.625 1.00 98.44 180 PHE A CA 1
ATOM 1476 C C . PHE A 1 180 ? -7.929 -10.260 6.195 1.00 98.44 180 PHE A C 1
ATOM 1478 O O . PHE A 1 180 ? -8.479 -10.989 5.366 1.00 98.44 180 PHE A O 1
ATOM 1485 N N . ILE A 1 181 ? -7.515 -9.029 5.901 1.00 98.75 181 ILE A N 1
ATOM 1486 C CA . ILE A 1 181 ? -7.571 -8.466 4.551 1.00 98.75 181 ILE A CA 1
ATOM 1487 C C . ILE A 1 181 ? -6.210 -8.664 3.891 1.00 98.75 181 ILE A C 1
ATOM 1489 O O . ILE A 1 181 ? -5.189 -8.211 4.399 1.00 98.75 181 ILE A O 1
ATOM 1493 N N . TYR A 1 182 ? -6.186 -9.348 2.755 1.00 98.56 182 TYR A N 1
ATOM 1494 C CA . TYR A 1 182 ? -4.952 -9.665 2.047 1.00 98.56 182 TYR A CA 1
ATOM 1495 C C . TYR A 1 182 ? -4.898 -8.924 0.724 1.00 98.56 182 TYR A C 1
ATOM 1497 O O . TYR A 1 182 ? -5.774 -9.106 -0.116 1.00 98.56 182 TYR A O 1
ATOM 1505 N N . VAL A 1 183 ? -3.860 -8.128 0.516 1.00 98.25 183 VAL A N 1
ATOM 1506 C CA . VAL A 1 183 ? -3.621 -7.424 -0.739 1.00 98.25 183 VAL A CA 1
ATOM 1507 C C . VAL A 1 183 ? -2.410 -8.032 -1.421 1.00 98.25 183 VAL A C 1
ATOM 1509 O O . VAL A 1 183 ? -1.312 -8.011 -0.864 1.00 98.25 183 VAL A O 1
ATOM 1512 N N . TRP A 1 184 ? -2.605 -8.500 -2.651 1.00 96.56 184 TRP A N 1
ATOM 1513 C CA . TRP A 1 184 ? -1.511 -8.769 -3.575 1.00 96.56 184 TRP A CA 1
ATOM 1514 C C . TRP A 1 184 ? -1.492 -7.713 -4.677 1.00 96.56 184 TRP A C 1
ATOM 1516 O O . TRP A 1 184 ? -2.477 -7.540 -5.399 1.00 96.56 184 TRP A O 1
ATOM 1526 N N . GLY A 1 185 ? -0.363 -7.020 -4.809 1.00 94.56 185 GLY A N 1
ATOM 1527 C CA . GLY A 1 185 ? -0.099 -6.107 -5.914 1.00 94.56 185 GLY A CA 1
ATOM 1528 C C . GLY A 1 185 ? 0.902 -6.701 -6.900 1.00 94.56 185 GLY A C 1
ATOM 1529 O O . GLY A 1 185 ? 2.059 -6.933 -6.554 1.00 94.56 185 GLY A O 1
ATOM 1530 N N . GLY A 1 186 ? 0.482 -6.886 -8.149 1.00 91.62 186 GLY A N 1
ATOM 1531 C CA . GLY A 1 186 ? 1.341 -7.337 -9.244 1.00 91.62 186 GLY A CA 1
ATOM 1532 C C . GLY A 1 186 ? 1.448 -6.321 -10.379 1.00 91.62 186 GLY A C 1
ATOM 1533 O O . GLY A 1 186 ? 0.716 -5.342 -10.445 1.00 91.62 186 GLY A O 1
ATOM 1534 N N . GLY A 1 187 ? 2.343 -6.564 -11.335 1.00 90.06 187 GLY A N 1
ATOM 1535 C CA . GLY A 1 187 ? 2.412 -5.730 -12.539 1.00 90.06 187 GLY A CA 1
ATOM 1536 C C . GLY A 1 187 ? 1.277 -5.985 -13.521 1.00 90.06 187 GLY A C 1
ATOM 1537 O O . GLY A 1 187 ? 0.565 -5.073 -13.929 1.00 90.06 187 GLY A O 1
ATOM 1538 N N . PHE A 1 188 ? 1.103 -7.260 -13.868 1.00 88.88 188 PHE A N 1
ATOM 1539 C CA . PHE A 1 188 ? 0.203 -7.725 -14.930 1.00 88.88 188 PHE A CA 1
ATOM 1540 C C . PHE A 1 188 ? -1.060 -8.419 -14.401 1.00 88.88 188 PHE A C 1
ATOM 1542 O O . PHE A 1 188 ? -1.874 -8.893 -15.189 1.00 88.88 188 PHE A O 1
ATOM 1549 N N . GLY A 1 189 ? -1.203 -8.492 -13.077 1.00 87.44 189 GLY A N 1
ATOM 1550 C CA . GLY A 1 189 ? -2.297 -9.180 -12.401 1.00 87.44 189 GLY A CA 1
ATOM 1551 C C . GLY A 1 189 ? -2.330 -10.686 -12.649 1.00 87.44 189 GLY A C 1
ATOM 1552 O O . GLY A 1 189 ? -1.329 -11.290 -13.052 1.00 87.44 189 GLY A O 1
ATOM 1553 N N . TYR A 1 190 ? -3.489 -11.300 -12.401 1.00 83.00 190 TYR A N 1
ATOM 1554 C CA . TYR A 1 190 ? -3.736 -12.705 -12.728 1.00 83.00 190 TYR A CA 1
ATOM 1555 C C . TYR A 1 190 ? -4.330 -12.870 -14.121 1.00 83.00 190 TYR A C 1
ATOM 1557 O O . TYR A 1 190 ? -5.374 -12.310 -14.438 1.00 83.00 190 TYR A O 1
ATOM 1565 N N . GLY A 1 191 ? -3.688 -13.688 -14.959 1.00 74.06 191 GLY A N 1
ATOM 1566 C CA . GLY A 1 191 ? -4.230 -14.006 -16.274 1.00 74.06 191 GLY A CA 1
ATOM 1567 C C . GLY A 1 191 ? -3.225 -14.598 -17.263 1.00 74.06 191 GLY A C 1
ATOM 1568 O O . GLY A 1 191 ? -2.075 -14.863 -16.921 1.00 74.06 191 GLY A O 1
ATOM 1569 N N . PRO A 1 192 ? -3.638 -14.786 -18.526 1.00 64.62 192 PRO A N 1
ATOM 1570 C CA . PRO A 1 192 ? -2.821 -15.409 -19.574 1.00 64.62 192 PRO A CA 1
ATOM 1571 C C . PRO A 1 192 ? -1.583 -14.592 -19.992 1.00 64.62 192 PRO A C 1
ATOM 1573 O O . PRO A 1 192 ? -0.764 -15.076 -20.766 1.00 64.62 192 PRO A O 1
ATOM 1576 N N . LYS A 1 193 ? -1.434 -13.361 -19.491 1.00 67.00 193 LYS A N 1
ATOM 1577 C CA . LYS A 1 193 ? -0.364 -12.412 -19.832 1.00 67.00 193 LYS A CA 1
ATOM 1578 C C . LYS A 1 193 ? 0.500 -12.042 -18.616 1.00 67.00 193 LYS A C 1
ATOM 1580 O O . LYS A 1 193 ? 0.840 -10.881 -18.414 1.00 67.00 193 LYS A O 1
ATOM 1585 N N . ILE A 1 194 ? 0.847 -13.023 -17.781 1.00 68.94 194 ILE A N 1
ATOM 1586 C CA . ILE A 1 194 ? 1.789 -12.814 -16.671 1.00 68.94 194 ILE A CA 1
ATOM 1587 C C . ILE A 1 194 ? 3.214 -12.749 -17.236 1.00 68.94 194 ILE A C 1
ATOM 1589 O O . ILE A 1 194 ? 3.847 -13.774 -17.489 1.00 68.94 194 ILE A O 1
ATOM 1593 N N . PHE A 1 195 ? 3.735 -11.535 -17.416 1.00 67.25 195 PHE A N 1
ATOM 1594 C CA . PHE A 1 195 ? 5.099 -11.296 -17.894 1.00 67.25 195 PHE A CA 1
ATOM 1595 C C . PHE A 1 195 ? 6.073 -11.068 -16.731 1.00 67.25 195 PHE A C 1
ATOM 1597 O O . PHE A 1 195 ? 6.607 -9.982 -16.552 1.00 67.25 195 PHE A O 1
ATOM 1604 N N . GLY A 1 196 ? 6.316 -12.096 -15.914 1.00 72.00 196 GLY A N 1
ATOM 1605 C CA . GLY A 1 196 ? 7.350 -12.038 -14.873 1.00 72.00 196 GLY A CA 1
ATOM 1606 C C . GLY A 1 196 ? 7.228 -10.840 -13.912 1.00 72.00 196 GLY A C 1
ATOM 1607 O O . GLY A 1 196 ? 6.141 -10.522 -13.436 1.00 72.00 196 GLY A O 1
ATOM 1608 N N . GLY A 1 197 ? 8.367 -10.231 -13.563 1.00 78.00 197 GLY A N 1
ATOM 1609 C CA . GLY A 1 197 ? 8.410 -9.018 -12.738 1.00 78.00 197 GLY A CA 1
ATOM 1610 C C . GLY A 1 197 ? 8.122 -7.760 -13.559 1.00 78.00 197 GLY A C 1
ATOM 1611 O O . GLY A 1 197 ? 8.464 -7.703 -14.735 1.00 78.00 197 GLY A O 1
ATOM 1612 N N . SER A 1 198 ? 7.528 -6.754 -12.921 1.00 86.88 198 SER A N 1
ATOM 1613 C CA . SER A 1 198 ? 7.158 -5.486 -13.550 1.00 86.88 198 SER A CA 1
ATOM 1614 C C . SER A 1 198 ? 7.772 -4.308 -12.807 1.00 86.88 198 SER A C 1
ATOM 1616 O O . SER A 1 198 ? 7.972 -4.362 -11.596 1.00 86.88 198 SER A O 1
ATOM 1618 N N . TYR A 1 199 ? 8.015 -3.245 -13.560 1.00 90.31 199 TYR A N 1
ATOM 1619 C CA . TYR A 1 199 ? 8.311 -1.906 -13.073 1.00 90.31 199 TYR A CA 1
ATOM 1620 C C . TYR A 1 199 ? 7.351 -0.941 -13.762 1.00 90.31 199 TYR A C 1
ATOM 1622 O O . TYR A 1 199 ? 6.848 -1.249 -14.843 1.00 90.31 199 TYR A O 1
ATOM 1630 N N . ASP A 1 200 ? 7.153 0.238 -13.181 1.00 93.38 200 ASP A N 1
ATOM 1631 C CA . ASP A 1 200 ? 6.286 1.295 -13.711 1.00 93.38 200 ASP A CA 1
ATOM 1632 C C . ASP A 1 200 ? 6.424 1.486 -15.237 1.00 93.38 200 ASP A C 1
ATOM 1634 O O . ASP A 1 200 ? 5.438 1.396 -15.957 1.00 93.38 200 ASP A O 1
ATOM 1638 N N . ILE A 1 201 ? 7.649 1.604 -15.768 1.00 92.75 201 ILE A N 1
ATOM 1639 C CA . ILE A 1 201 ? 7.888 1.763 -17.215 1.00 92.75 201 ILE A CA 1
ATOM 1640 C C . ILE A 1 201 ? 7.307 0.619 -18.064 1.00 92.75 201 ILE A C 1
ATOM 1642 O O . ILE A 1 201 ? 6.757 0.865 -19.137 1.00 92.75 201 ILE A O 1
ATOM 1646 N N . LEU A 1 202 ? 7.395 -0.625 -17.582 1.00 91.69 202 LEU A N 1
ATOM 1647 C CA . LEU A 1 202 ? 6.846 -1.795 -18.269 1.00 91.69 202 LEU A CA 1
ATOM 1648 C C . LEU A 1 202 ? 5.320 -1.783 -18.209 1.00 91.69 202 LEU A C 1
ATOM 1650 O O . LEU A 1 202 ? 4.669 -2.084 -19.208 1.00 91.69 202 LEU A O 1
ATOM 1654 N N . GLY A 1 203 ? 4.755 -1.389 -17.065 1.00 91.31 203 GLY A N 1
ATOM 1655 C CA . GLY A 1 203 ? 3.316 -1.204 -16.912 1.00 91.31 203 GLY A CA 1
ATOM 1656 C C . GLY A 1 203 ? 2.776 -0.119 -17.847 1.00 91.31 203 GLY A C 1
ATOM 1657 O O . GLY A 1 203 ? 1.806 -0.368 -18.560 1.00 91.31 203 GLY A O 1
ATOM 1658 N N . GLN A 1 204 ? 3.443 1.039 -17.923 1.00 93.56 204 GLN A N 1
ATOM 1659 C CA . GLN A 1 204 ? 3.056 2.141 -18.812 1.00 93.56 204 GLN A CA 1
ATOM 1660 C C . GLN A 1 204 ? 3.114 1.733 -20.288 1.00 93.56 204 GLN A C 1
ATOM 1662 O O . GLN A 1 204 ? 2.201 2.045 -21.054 1.00 93.56 204 GLN A O 1
ATOM 1667 N N . ALA A 1 205 ? 4.175 1.029 -20.693 1.00 91.88 205 ALA A N 1
ATOM 1668 C CA . ALA A 1 205 ? 4.319 0.539 -22.059 1.00 91.88 205 ALA A CA 1
ATOM 1669 C C . ALA A 1 205 ? 3.236 -0.492 -22.401 1.00 91.88 205 ALA A C 1
ATOM 1671 O O . ALA A 1 205 ? 2.579 -0.385 -23.434 1.00 91.88 205 ALA A O 1
ATOM 1672 N N . HIS A 1 206 ? 3.009 -1.463 -21.515 1.00 90.94 206 HIS A N 1
ATOM 1673 C CA . HIS A 1 206 ? 2.055 -2.541 -21.756 1.00 90.94 206 HIS A CA 1
ATOM 1674 C C . HIS A 1 206 ? 0.596 -2.063 -21.743 1.00 90.94 206 HIS A C 1
ATOM 1676 O O . HIS A 1 206 ? -0.231 -2.585 -22.487 1.00 90.94 206 HIS A O 1
ATOM 1682 N N . ALA A 1 207 ? 0.266 -1.077 -20.910 1.00 90.75 207 ALA A N 1
ATOM 1683 C CA . ALA A 1 207 ? -1.077 -0.507 -20.837 1.00 90.75 207 ALA A CA 1
ATOM 1684 C C . ALA A 1 207 ? -1.393 0.492 -21.962 1.00 90.75 207 ALA A C 1
ATOM 1686 O O . ALA A 1 207 ? -2.532 0.933 -22.077 1.00 90.75 207 ALA A O 1
ATOM 1687 N N . GLY A 1 208 ? -0.399 0.870 -22.772 1.00 92.06 208 GLY A N 1
ATOM 1688 C CA . GLY A 1 208 ? -0.554 1.858 -23.838 1.00 92.06 208 GLY A CA 1
ATOM 1689 C C . GLY A 1 208 ? -0.384 3.312 -23.391 1.00 92.06 208 GLY A C 1
ATOM 1690 O O . GLY A 1 208 ? -0.345 4.186 -24.253 1.00 92.06 208 GLY A O 1
ATOM 1691 N N . LEU A 1 209 ? -0.186 3.596 -22.098 1.00 93.12 209 LEU A N 1
ATOM 1692 C CA . LEU A 1 209 ? 0.051 4.963 -21.614 1.00 93.12 209 LEU A CA 1
ATOM 1693 C C . LEU A 1 209 ? 1.280 5.595 -22.282 1.00 93.12 209 LEU A C 1
ATOM 1695 O O . LEU A 1 209 ? 1.230 6.743 -22.721 1.00 93.12 209 LEU A O 1
ATOM 1699 N N . ALA A 1 210 ? 2.359 4.825 -22.444 1.00 93.44 210 ALA A N 1
ATOM 1700 C CA . ALA A 1 210 ? 3.549 5.318 -23.136 1.00 93.44 210 ALA A CA 1
ATOM 1701 C C . ALA A 1 210 ? 3.277 5.651 -24.616 1.00 93.44 210 ALA A C 1
ATOM 1703 O O . ALA A 1 210 ? 3.896 6.558 -25.162 1.00 93.44 210 ALA A O 1
ATOM 1704 N N . SER A 1 211 ? 2.340 4.947 -25.268 1.00 92.81 211 SER A N 1
ATOM 1705 C CA . SER A 1 211 ? 2.024 5.154 -26.691 1.00 92.81 211 SER A CA 1
ATOM 1706 C C . SER A 1 211 ? 1.315 6.479 -26.972 1.00 92.81 211 SER A C 1
ATOM 1708 O O . SER A 1 211 ? 1.441 7.013 -28.068 1.00 92.81 211 SER A O 1
ATOM 1710 N N . VAL A 1 212 ? 0.614 7.023 -25.975 1.00 92.31 212 VAL A N 1
ATOM 1711 C CA . VAL A 1 212 ? -0.099 8.308 -26.059 1.00 92.31 212 VAL A CA 1
ATOM 1712 C C . VAL A 1 212 ? 0.648 9.446 -25.354 1.00 92.31 212 VAL A C 1
ATOM 1714 O O . VAL A 1 212 ? 0.118 10.545 -25.218 1.00 92.31 212 VAL A O 1
ATOM 1717 N N . THR A 1 213 ? 1.876 9.193 -24.896 1.00 93.50 213 THR A N 1
ATOM 1718 C CA . THR A 1 213 ? 2.704 10.158 -24.165 1.00 93.50 213 THR A CA 1
ATOM 1719 C C . THR A 1 213 ? 3.933 10.529 -24.990 1.00 93.50 213 THR A C 1
ATOM 1721 O O . THR A 1 213 ? 4.706 9.663 -25.397 1.00 93.50 213 THR A O 1
ATOM 1724 N N . GLY A 1 214 ? 4.155 11.827 -25.191 1.00 93.12 214 GLY A N 1
ATOM 1725 C CA . GLY A 1 214 ? 5.283 12.360 -25.958 1.00 93.12 214 GLY A CA 1
ATOM 1726 C C . GLY A 1 214 ? 4.831 13.308 -27.064 1.00 93.12 214 GLY A C 1
ATOM 1727 O O . GLY A 1 214 ? 3.644 13.586 -27.222 1.00 93.12 214 GLY A O 1
ATOM 1728 N N . ALA A 1 215 ? 5.789 13.836 -27.824 1.00 93.88 215 ALA A N 1
ATOM 1729 C CA . ALA A 1 215 ? 5.475 14.605 -29.024 1.00 93.88 215 ALA A CA 1
ATOM 1730 C C . ALA A 1 215 ? 4.973 13.671 -30.141 1.00 93.88 215 ALA A C 1
ATOM 1732 O O . ALA A 1 215 ? 5.404 12.521 -30.231 1.00 93.88 215 ALA A O 1
ATOM 1733 N N . HIS A 1 216 ? 4.087 14.179 -31.000 1.00 93.00 216 HIS A N 1
ATOM 1734 C CA . HIS A 1 216 ? 3.618 13.440 -32.173 1.00 93.00 216 HIS A CA 1
ATOM 1735 C C . HIS A 1 216 ? 4.776 13.154 -33.146 1.00 93.00 216 HIS A C 1
ATOM 1737 O O . HIS A 1 216 ? 5.733 13.932 -33.223 1.00 93.00 216 HIS A O 1
ATOM 1743 N N . GLU A 1 217 ? 4.670 12.069 -33.916 1.00 93.19 217 GLU A N 1
ATOM 1744 C CA . GLU A 1 217 ? 5.691 11.674 -34.898 1.00 93.19 217 GLU A CA 1
ATOM 1745 C C . GLU A 1 217 ? 5.931 12.749 -35.972 1.00 93.19 217 GLU A C 1
ATOM 1747 O O . GLU A 1 217 ? 7.077 12.985 -36.348 1.00 93.19 217 GLU A O 1
ATOM 1752 N N . ASP A 1 218 ? 4.891 13.499 -36.360 1.00 95.62 218 ASP A N 1
ATOM 1753 C CA . ASP A 1 218 ? 4.994 14.644 -37.287 1.00 95.62 218 ASP A CA 1
ATOM 1754 C C . ASP A 1 218 ? 5.913 15.768 -36.774 1.00 95.62 218 ASP A C 1
ATOM 1756 O O . ASP A 1 218 ? 6.425 16.566 -37.558 1.00 95.62 218 ASP A O 1
ATOM 1760 N N . PHE A 1 219 ? 6.146 15.834 -35.458 1.00 94.94 219 PHE A N 1
ATOM 1761 C CA . PHE A 1 219 ? 7.091 16.763 -34.829 1.00 94.94 219 PHE A CA 1
ATOM 1762 C C . PHE A 1 219 ? 8.436 16.095 -34.487 1.00 94.94 219 PHE A C 1
ATOM 1764 O O . PHE A 1 219 ? 9.213 16.645 -33.707 1.00 94.94 219 PHE A O 1
ATOM 1771 N N . GLY A 1 220 ? 8.717 14.905 -35.031 1.00 94.19 220 GLY A N 1
ATOM 1772 C CA . GLY A 1 220 ? 9.915 14.116 -34.726 1.00 94.19 220 GLY A CA 1
ATOM 1773 C C . GLY A 1 220 ? 9.880 13.429 -33.355 1.00 94.19 220 GLY A C 1
ATOM 1774 O O . GLY A 1 220 ? 10.928 13.059 -32.822 1.00 94.19 220 GLY A O 1
ATOM 1775 N N . GLY A 1 221 ? 8.695 13.296 -32.754 1.00 94.06 221 GLY A N 1
ATOM 1776 C CA . GLY A 1 221 ? 8.501 12.640 -31.465 1.00 94.06 221 GLY A CA 1
ATOM 1777 C C . GLY A 1 221 ? 8.407 11.114 -31.543 1.00 94.06 221 GLY A C 1
ATOM 1778 O O . GLY A 1 221 ? 8.377 10.519 -32.616 1.00 94.06 221 GLY A O 1
ATOM 1779 N N . HIS A 1 222 ? 8.375 10.472 -30.377 1.00 93.88 222 HIS A N 1
ATOM 1780 C CA . HIS A 1 222 ? 8.158 9.033 -30.211 1.00 93.88 222 HIS A CA 1
ATOM 1781 C C . HIS A 1 222 ? 7.411 8.768 -28.899 1.00 93.88 222 HIS A C 1
ATOM 1783 O O . HIS A 1 222 ? 7.340 9.643 -28.036 1.00 93.88 222 HIS A O 1
ATOM 1789 N N . ALA A 1 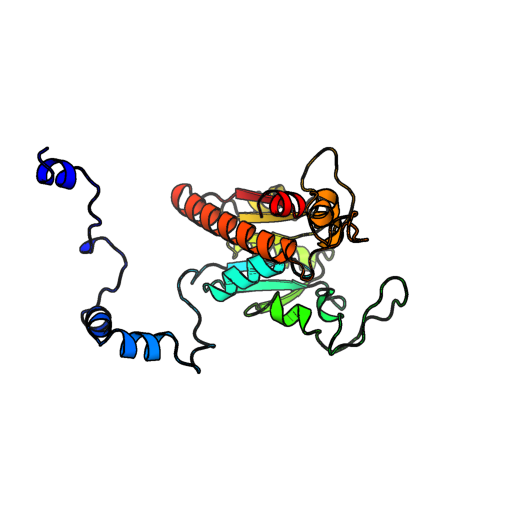223 ? 6.873 7.556 -28.745 1.00 93.94 223 ALA A N 1
ATOM 1790 C CA . ALA A 1 223 ? 6.269 7.098 -27.498 1.00 93.94 223 ALA A CA 1
ATOM 1791 C C . ALA A 1 223 ? 7.279 7.192 -26.346 1.00 93.94 223 ALA A C 1
ATOM 1793 O O . ALA A 1 223 ? 8.388 6.657 -26.429 1.00 93.94 223 ALA A O 1
ATOM 1794 N N . THR A 1 224 ? 6.892 7.851 -25.260 1.00 94.25 224 THR A N 1
ATOM 1795 C CA . THR A 1 224 ? 7.755 8.096 -24.102 1.00 94.25 224 THR A CA 1
ATOM 1796 C C . THR A 1 224 ? 7.072 7.670 -22.815 1.00 94.25 224 THR A C 1
ATOM 1798 O O . THR A 1 224 ? 5.856 7.733 -22.674 1.00 94.25 224 THR A O 1
ATOM 1801 N N . LYS A 1 225 ? 7.867 7.236 -21.839 1.00 92.94 225 LYS A N 1
ATOM 1802 C CA . LYS A 1 225 ? 7.384 7.042 -20.473 1.00 92.94 225 LYS A CA 1
ATOM 1803 C C . LYS A 1 225 ? 7.020 8.408 -19.878 1.00 92.94 225 LYS A C 1
ATOM 1805 O O . LYS A 1 225 ? 7.788 9.361 -20.021 1.00 92.94 225 LYS A O 1
ATOM 1810 N N . ALA A 1 226 ? 5.920 8.486 -19.135 1.00 91.44 226 ALA A N 1
ATOM 1811 C CA . ALA A 1 226 ? 5.664 9.631 -18.271 1.00 91.44 226 ALA A CA 1
ATOM 1812 C C . ALA A 1 226 ? 6.806 9.803 -17.244 1.00 91.44 226 ALA A C 1
ATOM 1814 O O . ALA A 1 226 ? 7.415 8.831 -16.781 1.00 91.44 226 ALA A O 1
ATOM 1815 N N . SER A 1 227 ? 7.122 11.059 -16.911 1.00 80.06 227 SER A N 1
ATOM 1816 C CA . SER A 1 227 ? 8.338 11.407 -16.161 1.00 80.06 227 SER A CA 1
ATOM 1817 C C . SER A 1 227 ? 8.431 10.682 -14.810 1.00 80.06 227 SER A C 1
ATOM 1819 O O . SER A 1 227 ? 9.367 9.905 -14.594 1.00 80.06 227 SER A O 1
ATOM 1821 N N . ASN A 1 228 ? 7.440 10.858 -13.927 1.00 85.69 228 ASN A N 1
ATOM 1822 C CA . ASN A 1 228 ? 7.415 10.174 -12.633 1.00 85.69 228 ASN A CA 1
ATOM 1823 C C . ASN A 1 228 ? 6.915 8.721 -12.765 1.00 85.69 228 ASN A C 1
ATOM 1825 O O . ASN A 1 228 ? 6.573 8.243 -13.847 1.00 85.69 228 ASN A O 1
ATOM 1829 N N . TRP A 1 229 ? 6.903 7.993 -11.652 1.00 91.81 229 TRP A N 1
ATOM 1830 C CA . TRP A 1 229 ? 6.280 6.672 -11.558 1.00 91.81 229 TRP A CA 1
ATOM 1831 C C . TRP A 1 229 ? 4.760 6.801 -11.360 1.00 91.81 229 TRP A C 1
ATOM 1833 O O . TRP A 1 229 ? 4.221 6.407 -10.327 1.00 91.81 229 TRP A O 1
ATOM 1843 N N . CYS A 1 230 ? 4.076 7.483 -12.289 1.00 92.19 230 CYS A N 1
ATOM 1844 C CA . CYS A 1 230 ? 2.681 7.906 -12.114 1.00 92.19 230 CYS A CA 1
ATOM 1845 C C . CYS A 1 230 ? 1.752 6.732 -11.836 1.00 92.19 230 CYS A C 1
ATOM 1847 O O . CYS A 1 230 ? 0.844 6.861 -11.016 1.00 92.19 230 CYS A O 1
ATOM 1849 N N . ILE A 1 231 ? 1.983 5.596 -12.494 1.00 94.00 231 ILE A N 1
ATOM 1850 C CA . ILE A 1 231 ? 1.100 4.448 -12.350 1.00 94.00 231 ILE A CA 1
ATOM 1851 C C . ILE A 1 231 ? 1.369 3.727 -11.034 1.00 94.00 231 ILE A C 1
ATOM 1853 O O . ILE A 1 231 ? 0.418 3.212 -10.459 1.00 94.00 231 ILE A O 1
ATOM 1857 N N . ASP A 1 232 ? 2.592 3.756 -10.496 1.00 94.44 232 ASP A N 1
ATOM 1858 C CA . ASP A 1 232 ? 2.878 3.244 -9.148 1.00 94.44 232 ASP A CA 1
ATOM 1859 C C . ASP A 1 232 ? 2.118 4.034 -8.078 1.00 94.44 232 ASP A C 1
ATOM 1861 O O . ASP A 1 232 ? 1.410 3.439 -7.263 1.00 94.44 232 ASP A O 1
ATOM 1865 N N . TRP A 1 233 ? 2.205 5.368 -8.125 1.00 94.25 233 TRP A N 1
ATOM 1866 C CA . TRP A 1 233 ? 1.501 6.250 -7.190 1.00 94.25 233 TRP A CA 1
ATOM 1867 C C . TRP A 1 233 ? -0.015 6.101 -7.308 1.00 94.25 233 TRP A C 1
ATOM 1869 O O . TRP A 1 233 ? -0.698 5.837 -6.320 1.00 94.25 233 TRP A O 1
ATOM 1879 N N . TYR A 1 234 ? -0.545 6.184 -8.530 1.00 94.62 234 TYR A N 1
ATOM 1880 C CA . TYR A 1 234 ? -1.979 6.052 -8.759 1.00 94.62 234 TYR A CA 1
ATOM 1881 C C . TYR A 1 234 ? -2.503 4.676 -8.326 1.00 94.62 234 TYR A C 1
ATOM 1883 O O . TYR A 1 234 ? -3.547 4.580 -7.676 1.00 94.62 234 TYR A O 1
ATOM 1891 N N . SER A 1 235 ? -1.753 3.608 -8.610 1.00 95.25 235 SER A N 1
ATOM 1892 C CA . SER A 1 235 ? -2.100 2.261 -8.159 1.00 95.25 235 SER A CA 1
ATOM 1893 C C . SER A 1 235 ? -2.138 2.158 -6.636 1.00 95.25 235 SER A C 1
ATOM 1895 O O . SER A 1 235 ? -3.081 1.588 -6.092 1.00 95.25 235 SER A O 1
ATOM 1897 N N . GLY A 1 236 ? -1.154 2.729 -5.935 1.00 95.50 236 GLY A N 1
ATOM 1898 C CA . GLY A 1 236 ? -1.129 2.735 -4.475 1.00 95.50 236 GLY A CA 1
ATOM 1899 C C . GLY A 1 236 ? -2.371 3.403 -3.876 1.00 95.50 236 GLY A C 1
ATOM 1900 O O . GLY A 1 236 ? -2.987 2.835 -2.975 1.00 95.50 236 GLY A O 1
ATOM 1901 N N . SER A 1 237 ? -2.820 4.535 -4.430 1.00 95.75 237 SER A N 1
ATOM 1902 C CA . SER A 1 237 ? -4.056 5.205 -3.988 1.00 95.75 237 SER A CA 1
ATOM 1903 C C . SER A 1 237 ? -5.320 4.371 -4.262 1.00 95.75 237 SER A C 1
ATOM 1905 O O . SER A 1 237 ? -6.242 4.328 -3.440 1.00 95.75 237 SER A O 1
ATOM 1907 N N . GLN A 1 238 ? -5.376 3.665 -5.397 1.00 96.94 238 GLN A N 1
ATOM 1908 C CA . GLN A 1 238 ? -6.478 2.744 -5.709 1.00 96.94 238 GLN A CA 1
ATOM 1909 C C . GLN A 1 238 ? -6.499 1.542 -4.755 1.00 96.94 238 GLN A C 1
ATOM 1911 O O . GLN A 1 238 ? -7.567 1.149 -4.280 1.00 96.94 238 GLN A O 1
ATOM 1916 N N . ILE A 1 239 ? -5.329 0.998 -4.409 1.00 97.88 239 ILE A N 1
ATOM 1917 C CA . ILE A 1 239 ? -5.205 -0.060 -3.403 1.00 97.88 239 ILE A CA 1
ATOM 1918 C C . ILE A 1 239 ? -5.673 0.445 -2.036 1.00 97.88 239 ILE A C 1
ATOM 1920 O O . ILE A 1 239 ? -6.466 -0.238 -1.392 1.00 97.88 239 ILE A O 1
ATOM 1924 N N . THR A 1 240 ? -5.261 1.642 -1.603 1.00 98.06 240 THR A N 1
ATOM 1925 C CA . THR A 1 240 ? -5.754 2.246 -0.352 1.00 98.06 240 THR A CA 1
ATOM 1926 C C . THR A 1 240 ? -7.280 2.313 -0.349 1.00 98.06 240 THR A C 1
ATOM 1928 O O . THR A 1 240 ? -7.914 1.876 0.609 1.00 98.06 240 THR A O 1
ATOM 1931 N N . THR A 1 241 ? -7.886 2.772 -1.446 1.00 97.69 241 THR A N 1
ATOM 1932 C CA . THR A 1 241 ? -9.350 2.834 -1.593 1.00 97.69 241 THR A CA 1
ATOM 1933 C C . THR A 1 241 ? -9.994 1.453 -1.443 1.00 97.69 241 THR A C 1
ATOM 1935 O O . THR A 1 241 ? -10.984 1.297 -0.723 1.00 97.69 241 THR A O 1
ATOM 1938 N N . ALA A 1 242 ? -9.415 0.428 -2.072 1.00 98.31 242 ALA A N 1
ATOM 1939 C CA . ALA A 1 242 ? -9.891 -0.947 -1.958 1.00 98.31 242 ALA A CA 1
ATOM 1940 C C . ALA A 1 242 ? -9.759 -1.494 -0.525 1.00 98.31 242 ALA A C 1
ATOM 1942 O O . ALA A 1 242 ? -10.673 -2.163 -0.042 1.00 98.31 242 ALA A O 1
ATOM 1943 N N . ILE A 1 243 ? -8.670 -1.172 0.182 1.00 98.69 243 ILE A N 1
ATOM 1944 C CA . ILE A 1 243 ? -8.467 -1.553 1.587 1.00 98.69 243 ILE A CA 1
ATOM 1945 C C . ILE A 1 243 ? -9.528 -0.907 2.480 1.00 98.69 243 ILE A C 1
ATOM 1947 O O . ILE A 1 243 ? -10.138 -1.598 3.294 1.00 98.69 243 ILE A O 1
ATOM 1951 N N . LEU A 1 244 ? -9.809 0.387 2.308 1.00 98.50 244 LEU A N 1
ATOM 1952 C CA . LEU A 1 244 ? -10.854 1.082 3.067 1.00 98.50 244 LEU A CA 1
ATOM 1953 C C . LEU A 1 244 ? -12.237 0.456 2.824 1.00 98.50 244 LEU A C 1
ATOM 1955 O O . LEU A 1 244 ? -12.990 0.214 3.772 1.00 98.50 244 LEU A O 1
ATOM 1959 N N . ALA A 1 245 ? -12.552 0.113 1.572 1.00 98.50 245 ALA A N 1
ATOM 1960 C CA . ALA A 1 245 ? -13.780 -0.604 1.235 1.00 98.50 245 ALA A CA 1
ATOM 1961 C C . ALA A 1 245 ? -13.829 -2.006 1.871 1.00 98.50 245 ALA A C 1
ATOM 1963 O O . ALA A 1 245 ? -14.875 -2.419 2.374 1.00 98.50 245 ALA A O 1
ATOM 1964 N N . ALA A 1 246 ? -12.704 -2.725 1.907 1.00 98.62 246 ALA A N 1
ATOM 1965 C CA . ALA A 1 246 ? -12.599 -4.031 2.551 1.00 98.62 246 ALA A CA 1
ATOM 1966 C C . ALA A 1 246 ? -12.732 -3.953 4.080 1.00 98.62 246 ALA A C 1
ATOM 1968 O O . ALA A 1 246 ? -13.386 -4.806 4.678 1.00 98.62 246 ALA A O 1
ATOM 1969 N N . LEU A 1 247 ? -12.188 -2.915 4.720 1.00 98.44 247 LEU A N 1
ATOM 1970 C CA . LEU A 1 247 ? -12.385 -2.650 6.148 1.00 98.44 247 LEU A CA 1
ATOM 1971 C C . LEU A 1 247 ? -13.864 -2.388 6.455 1.00 98.44 247 LEU A C 1
ATOM 1973 O O . LEU A 1 247 ? -14.412 -2.952 7.405 1.00 98.44 247 LEU A O 1
ATOM 1977 N N . TYR A 1 248 ? -14.537 -1.596 5.616 1.00 97.44 248 TYR A N 1
ATOM 1978 C CA . TYR A 1 248 ? -15.976 -1.366 5.726 1.00 97.44 248 TYR A CA 1
ATOM 1979 C C . TYR A 1 248 ? -16.791 -2.653 5.526 1.00 97.44 248 TYR A C 1
ATOM 1981 O O . TYR A 1 248 ? -17.696 -2.943 6.312 1.00 97.44 248 TYR A O 1
ATOM 1989 N N . TYR A 1 249 ? -16.449 -3.456 4.515 1.00 97.69 249 TYR A N 1
ATOM 1990 C CA . TYR A 1 249 ? -17.047 -4.773 4.288 1.00 97.69 249 TYR A CA 1
ATOM 1991 C C . TYR A 1 249 ? -16.891 -5.671 5.518 1.00 97.69 249 TYR A C 1
ATOM 1993 O O . TYR A 1 249 ? -17.878 -6.207 6.021 1.00 97.69 249 TYR A O 1
ATOM 2001 N N . ARG A 1 250 ? -15.677 -5.758 6.064 1.00 97.75 250 ARG A N 1
ATOM 2002 C CA . ARG A 1 250 ? -15.364 -6.540 7.260 1.00 97.75 250 ARG A CA 1
ATOM 2003 C C . ARG A 1 250 ? -16.145 -6.085 8.487 1.00 97.75 250 ARG A C 1
ATOM 2005 O O . ARG A 1 250 ? -16.534 -6.922 9.297 1.00 97.75 250 ARG A O 1
ATOM 2012 N N . ASN A 1 251 ? -16.403 -4.788 8.634 1.00 95.38 251 ASN A N 1
ATOM 2013 C CA . ASN A 1 251 ? -17.240 -4.280 9.723 1.00 95.38 251 ASN A CA 1
ATOM 2014 C C . ASN A 1 251 ? -18.697 -4.744 9.601 1.00 95.38 251 ASN A C 1
ATOM 2016 O O . ASN A 1 251 ? -19.351 -4.947 10.618 1.00 95.38 251 ASN A O 1
ATOM 2020 N N . LYS A 1 252 ? -19.199 -4.956 8.378 1.00 96.19 252 LYS A N 1
ATOM 2021 C CA . LYS A 1 252 ? -20.556 -5.471 8.143 1.00 96.19 252 LYS A CA 1
ATOM 2022 C C . LYS A 1 252 ? -20.667 -6.984 8.266 1.00 96.19 252 LYS A C 1
ATOM 2024 O O . LYS A 1 252 ? -21.654 -7.479 8.796 1.00 96.19 252 LYS A O 1
ATOM 2029 N N . THR A 1 253 ? -19.703 -7.714 7.716 1.00 97.56 253 THR A N 1
ATOM 2030 C CA . THR A 1 253 ? -19.789 -9.177 7.570 1.00 97.56 253 THR A CA 1
ATOM 2031 C C . THR A 1 253 ? -19.043 -9.930 8.656 1.00 97.56 253 THR A C 1
ATOM 2033 O O . THR A 1 253 ? -19.283 -11.113 8.872 1.00 97.56 253 THR A O 1
ATOM 2036 N N . GLY A 1 254 ? -18.107 -9.261 9.323 1.00 97.06 254 GLY A N 1
ATOM 2037 C CA . GLY A 1 254 ? -17.164 -9.893 10.222 1.00 97.06 254 GLY A CA 1
ATOM 2038 C C . GLY A 1 254 ? -16.061 -10.684 9.518 1.00 97.06 254 GLY A C 1
ATOM 2039 O O . GLY A 1 254 ? -15.302 -11.342 10.220 1.00 97.06 254 GLY A O 1
ATOM 2040 N N . LEU A 1 255 ? -15.947 -10.623 8.185 1.00 97.94 255 LEU A N 1
ATOM 2041 C CA . LEU A 1 255 ? -14.993 -11.401 7.387 1.00 97.94 255 LEU A CA 1
ATOM 2042 C C . LEU A 1 255 ? -14.039 -10.501 6.598 1.00 97.94 255 LEU A C 1
ATOM 2044 O O . LEU A 1 255 ? -14.416 -9.427 6.133 1.00 97.94 255 LEU A O 1
ATOM 2048 N N . GLY A 1 256 ? -12.800 -10.959 6.441 1.00 97.62 256 GLY A N 1
ATOM 2049 C CA . GLY A 1 256 ? -11.815 -10.347 5.557 1.00 97.62 256 GLY A CA 1
ATOM 2050 C C . GLY A 1 256 ? -12.066 -10.684 4.086 1.00 97.62 256 GLY A C 1
ATOM 2051 O O . GLY A 1 256 ? -13.053 -11.329 3.727 1.00 97.62 256 GLY A O 1
ATOM 2052 N N . THR A 1 257 ? -11.157 -10.247 3.221 1.00 98.00 257 THR A N 1
ATOM 2053 C CA . THR A 1 257 ? -11.198 -10.531 1.780 1.00 98.00 257 THR A CA 1
ATOM 2054 C C . THR A 1 257 ? -9.796 -10.486 1.186 1.00 98.00 257 THR A C 1
ATOM 2056 O O . THR A 1 257 ? -8.876 -9.925 1.784 1.00 98.00 257 THR A O 1
ATOM 2059 N N . MET A 1 258 ? -9.645 -11.051 -0.007 1.00 97.38 258 MET A N 1
ATOM 2060 C CA . MET A 1 258 ? -8.484 -10.818 -0.854 1.00 97.38 258 MET A CA 1
ATOM 2061 C C . MET A 1 258 ? -8.758 -9.653 -1.806 1.00 97.38 258 MET A C 1
ATOM 2063 O O . MET A 1 258 ? -9.857 -9.530 -2.347 1.00 97.38 258 MET A O 1
ATOM 2067 N N . ILE A 1 259 ?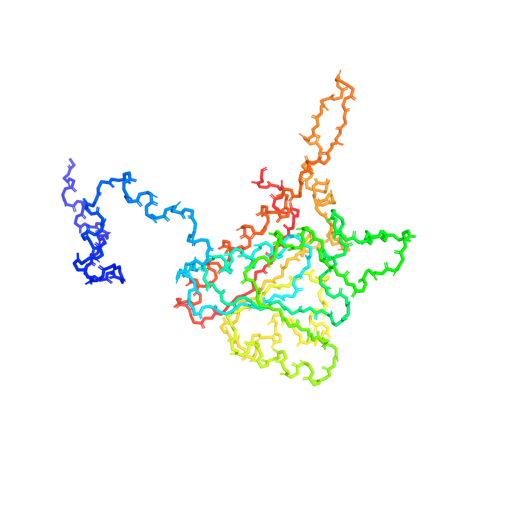 -7.748 -8.820 -2.017 1.00 97.50 259 ILE A N 1
ATOM 2068 C CA . ILE A 1 259 ? -7.694 -7.775 -3.031 1.00 97.50 259 ILE A CA 1
ATOM 2069 C C . ILE A 1 259 ? -6.528 -8.131 -3.949 1.00 97.50 259 ILE A C 1
ATOM 2071 O O . ILE A 1 259 ? -5.397 -8.306 -3.494 1.00 97.50 259 ILE A O 1
ATOM 2075 N N . GLU A 1 260 ? -6.810 -8.239 -5.240 1.00 94.56 260 GLU A N 1
ATOM 2076 C CA . GLU A 1 260 ? -5.790 -8.277 -6.278 1.00 94.56 260 GLU A CA 1
ATOM 2077 C C . GLU A 1 260 ? -5.775 -6.938 -7.001 1.00 94.56 260 GLU A C 1
ATOM 2079 O O . GLU A 1 260 ? -6.830 -6.353 -7.260 1.00 94.56 260 GLU A O 1
ATOM 2084 N N . PHE A 1 261 ? -4.578 -6.444 -7.298 1.00 94.44 261 PHE A N 1
ATOM 2085 C CA . PHE A 1 261 ? -4.420 -5.230 -8.073 1.00 94.44 261 PHE A CA 1
ATOM 2086 C C . PHE A 1 261 ? -3.231 -5.331 -9.024 1.00 94.44 261 PHE A C 1
ATOM 2088 O O . PHE A 1 261 ? -2.152 -5.788 -8.636 1.00 94.44 261 PHE A O 1
ATOM 2095 N N . SER A 1 262 ? -3.410 -4.825 -10.247 1.00 92.25 262 SER A N 1
ATOM 2096 C CA . SER A 1 262 ? -2.354 -4.767 -11.253 1.00 92.25 262 SER A CA 1
ATOM 2097 C C . SER A 1 262 ? -1.955 -3.336 -11.626 1.00 92.25 262 SER A C 1
ATOM 2099 O O . SER A 1 262 ? -2.815 -2.489 -11.870 1.00 92.25 262 SER A O 1
ATOM 2101 N N . GLN A 1 263 ? -0.649 -3.067 -11.737 1.00 90.38 263 GLN A N 1
ATOM 2102 C CA . GLN A 1 263 ? -0.130 -1.770 -12.212 1.00 90.38 263 GLN A CA 1
ATOM 2103 C C . GLN A 1 263 ? -0.682 -1.410 -13.602 1.00 90.38 263 GLN A C 1
ATOM 2105 O O . GLN A 1 263 ? -1.045 -0.264 -13.861 1.00 90.38 263 GLN A O 1
ATOM 2110 N N . VAL A 1 264 ? -0.784 -2.398 -14.500 1.00 91.19 264 VAL A N 1
ATOM 2111 C CA . VAL A 1 264 ? -1.319 -2.204 -15.859 1.00 91.19 264 VAL A CA 1
ATOM 2112 C C . VAL A 1 264 ? -2.774 -1.733 -15.829 1.00 91.19 264 VAL A C 1
ATOM 2114 O O . VAL A 1 264 ? -3.144 -0.859 -16.609 1.00 91.19 264 VAL A O 1
ATOM 2117 N N . GLN A 1 265 ? -3.604 -2.255 -14.920 1.00 89.38 265 GLN A N 1
ATOM 2118 C CA . GLN A 1 265 ? -4.996 -1.817 -14.794 1.00 89.38 265 GLN A CA 1
ATOM 2119 C C . GLN A 1 265 ? -5.099 -0.339 -14.409 1.00 89.38 265 GLN A C 1
ATOM 2121 O O . GLN A 1 265 ? -5.976 0.358 -14.920 1.00 89.38 265 GLN A O 1
ATOM 2126 N N . ALA A 1 266 ? -4.212 0.155 -13.546 1.00 89.06 266 ALA A N 1
ATOM 2127 C CA . ALA A 1 266 ? -4.210 1.559 -13.148 1.00 89.06 266 ALA A CA 1
ATOM 2128 C C . ALA A 1 266 ? -3.960 2.485 -14.343 1.00 89.06 266 ALA A C 1
ATOM 2130 O O . ALA A 1 266 ? -4.703 3.439 -14.548 1.00 89.06 266 ALA A O 1
ATOM 2131 N N . ALA A 1 267 ? -2.987 2.137 -15.184 1.00 86.56 267 ALA A N 1
ATOM 2132 C CA . ALA A 1 267 ? -2.634 2.8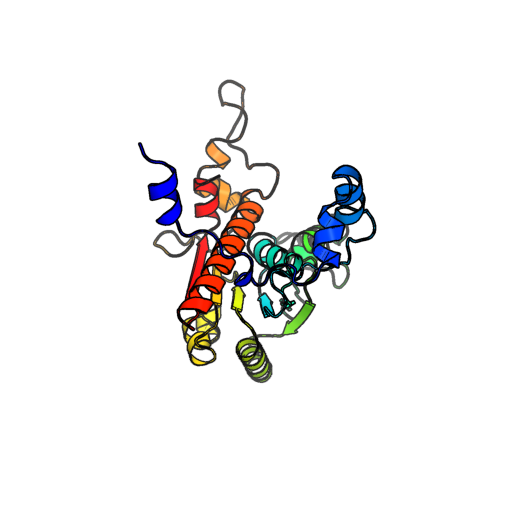93 -16.380 1.00 86.56 267 ALA A CA 1
ATOM 2133 C C . ALA A 1 267 ? -3.771 2.985 -17.421 1.00 86.56 267 ALA A C 1
ATOM 2135 O O . ALA A 1 267 ? -3.817 3.922 -18.205 1.00 86.56 267 ALA A O 1
ATOM 2136 N N . THR A 1 268 ? -4.707 2.028 -17.430 1.00 84.88 268 THR A N 1
ATOM 2137 C CA . THR A 1 268 ? -5.896 2.080 -18.309 1.00 84.88 268 THR A CA 1
ATOM 2138 C C . THR A 1 268 ? -7.028 2.965 -17.778 1.00 84.88 268 THR A C 1
ATOM 2140 O O . THR A 1 268 ? -8.026 3.161 -18.468 1.00 84.88 268 THR A O 1
ATOM 2143 N N . ARG A 1 269 ? -6.915 3.449 -16.535 1.00 77.38 269 ARG A N 1
ATOM 2144 C CA . ARG A 1 269 ? -7.945 4.236 -15.837 1.00 77.38 269 ARG A CA 1
ATOM 2145 C C . ARG A 1 269 ? -7.503 5.663 -15.501 1.00 77.38 269 ARG A C 1
ATOM 2147 O O . ARG A 1 269 ? -8.332 6.414 -14.989 1.00 77.38 269 ARG A O 1
ATOM 2154 N N . CYS A 1 270 ? -6.231 5.994 -15.722 1.00 69.44 270 CYS A N 1
ATOM 2155 C CA . CYS A 1 270 ? -5.658 7.314 -15.472 1.00 69.44 270 CYS A CA 1
ATOM 2156 C C . CYS A 1 270 ? -5.711 8.213 -16.707 1.00 69.44 270 CYS A C 1
ATOM 2158 O O . CYS A 1 270 ? -5.555 7.678 -17.827 1.00 69.44 270 CYS A O 1
#

Sequence (270 aa):
MDWEKELKKMKVCDFDELPGPKSKEELEEMKMPFEEYCKKAFDVGNEFVKPDALKGIRWLSTTMYIFTPHSVTNLAELGAECIKIEMPRMGDPMRHTSPFNEAYLYPLHDTRPMSGTGLGFTNANSNEYYITLDYHVPEAKRLYYNLVKMSDGLTECYRHGTFDRWKQGYRDLMEINPRFIYVWGGGFGYGPKIFGGSYDILGQAHAGLASVTGAHEDFGGHATKASNWCIDWYSGSQITTAILAALYYRNKTGLGTMIEFSQVQAATRC

Secondary structure (DSSP, 8-state):
--HHHHHTTS----TTTS-S--SHHHHHHTTS-HHHHHHHHT-TT-TTPPPSTTTT-EEEE---SSHHHHHHHHHHHTT-EEEEEE-TTT--GGGGPSSSS----TTT-----SS---HHHHHHSTT-EEEE--TTSHHHHHHHHHHHHT-SEEEE-PSTTHHHHHT-SHHHHHHH-TT-EEEEEESS-SSTT--SS--HHHHHHHTTGGGGSS--GGGT------SS-HHHHHHHHHHHHHHHHHHHHHHHHS---EEEEEHHHHHTT-